Protein AF-A0A7W1LU86-F1 (afdb_monomer_lite)

pLDDT: mean 86.43, std 13.85, range [32.66, 98.75]

Sequence (314 aa):
MAEDDDIVALVRTVGPRGWAELDEIIEQLANEPRPYEWQGGDRTATGVIQMPWVLLDPAADRAIRWLGEQQLVTHLADRTTWYTPHRYPDAPSVDAASLADTVRLATSIVRGDRFSEGTIAAALDNGIFLAILRRLRSQRASREGLAVDDRTDDYDDSSEYSEDGLYRWWYERRWADGPGLCWVGLNPSTGDTTGRPRPTLRKVVARAKAAGLSSVIVVNLFSWRATKPADLKRAARDHDIVGRRTDEVIIEISKQSPITLAAWGSHGILLGRGRAVAKLLDGPLCLGVTASGEPRHPLYVTNDAVLSPYDPAV

Secondary structure (DSSP, 8-state):
---HHHHHHHHHT--HHHHHHHHHHHHHHHH-S--EEEE--PBPTTSPBPPPEEEEPHHHHHHHHHHHHTT-S---TTHHHH--TTSS-SHHHHHTS-HHHHHHHHHHHHHHTTTSTTHHHHHHHTSHHHHHHHHHHHHHHTTTTS---------EEEEEE-TTSSBEEEEEEESSSS-EEEEEES---TTTTS----HHHHHHHHHHHHTT-SEEEEEES--B--SSHHHHHHHTTTS-SS-TTHHHHHHHHHHH-SEEEE---GGGGGGGHHHHHHTTSSS-EES-B-TTSPBPPGGGS-TTPPPEE--TT-

Foldseek 3Di:
DQPLVNLVVLLVPQAPVLLVLLVVLLVVLVVPLQQKDKDFQDQDPVRDGDDIAIDGHPSLVSLLVSCVLSCLLDDPPCLPVPDDPVCPVALVSLLPDRSSVLSNVSNCQSVVCVVPGCSSSVCSNRCVSSSSSVSSSVVVVVCVPPDPPPPPQPWDKDWDADPVRQFTQKIKTFRDDDAEEEEEAAEAAPCPVVPGDDVLLVLVVVVCVVVVHGMYMYAYLFRGHHRDLVVLLVCVVPDDRRDDCRLVSLLVSQVRHPAYEFAHPPSCPVVVSQLVSLVSHDQHWALDADPVLGGHHSVPDDSPRDIDGRDSVD

Structure (mmCIF, N/CA/C/O backbone):
data_AF-A0A7W1LU86-F1
#
_entry.id   AF-A0A7W1LU86-F1
#
loop_
_atom_site.group_PDB
_atom_site.id
_atom_site.type_symbol
_atom_site.label_atom_id
_atom_site.label_alt_id
_atom_site.label_comp_id
_atom_site.label_asym_id
_atom_site.label_entity_id
_atom_site.label_seq_id
_atom_site.pdbx_PDB_ins_code
_atom_site.Cartn_x
_atom_site.Cartn_y
_atom_site.Cartn_z
_atom_site.occupancy
_atom_site.B_iso_or_equiv
_atom_site.auth_seq_id
_atom_site.auth_comp_id
_atom_site.auth_asym_id
_atom_site.auth_atom_id
_atom_site.pdbx_PDB_model_num
ATOM 1 N N . MET A 1 1 ? -12.377 6.734 -17.408 1.00 50.81 1 MET A N 1
ATOM 2 C CA . MET A 1 1 ? -11.030 7.337 -17.288 1.00 50.81 1 MET A CA 1
ATOM 3 C C . MET A 1 1 ? -10.888 7.840 -15.863 1.00 50.81 1 MET A C 1
ATOM 5 O O . MET A 1 1 ? -11.916 8.183 -15.303 1.00 50.81 1 MET A O 1
ATOM 9 N N . ALA A 1 2 ? -9.689 7.858 -15.275 1.00 56.22 2 ALA A N 1
ATOM 10 C CA . ALA A 1 2 ? -9.494 8.699 -14.092 1.00 56.22 2 ALA A CA 1
ATOM 11 C C . ALA A 1 2 ? -9.711 10.156 -14.529 1.00 56.22 2 ALA A C 1
ATOM 13 O O . ALA A 1 2 ? -9.182 10.548 -15.582 1.00 56.22 2 ALA A O 1
ATOM 14 N N . GLU A 1 3 ? -10.538 10.895 -13.795 1.00 73.19 3 GLU A N 1
ATOM 15 C CA . GLU A 1 3 ? -10.775 12.310 -14.074 1.00 73.19 3 GLU A CA 1
ATOM 16 C C . GLU A 1 3 ? -9.474 13.097 -13.848 1.00 73.19 3 GLU A C 1
ATOM 18 O O . GLU A 1 3 ? -8.571 12.634 -13.145 1.00 73.19 3 GLU A O 1
ATOM 23 N N . ASP A 1 4 ? -9.325 14.257 -14.493 1.00 77.69 4 ASP A N 1
ATOM 24 C CA . ASP A 1 4 ? -8.101 15.069 -14.384 1.00 77.69 4 ASP A CA 1
ATOM 25 C C . ASP A 1 4 ? -7.742 15.351 -12.920 1.00 77.69 4 ASP A C 1
ATOM 27 O O . ASP A 1 4 ? -6.574 15.251 -12.543 1.00 77.69 4 ASP A O 1
ATOM 31 N N . ASP A 1 5 ? -8.753 15.596 -12.087 1.00 75.12 5 ASP A N 1
ATOM 32 C CA . ASP A 1 5 ? -8.598 15.857 -10.660 1.00 75.12 5 ASP A CA 1
ATOM 33 C C . ASP A 1 5 ? -8.041 14.656 -9.886 1.00 75.12 5 ASP A C 1
ATOM 35 O O . ASP A 1 5 ? -7.179 14.842 -9.025 1.00 75.12 5 ASP A O 1
ATOM 39 N N . ASP A 1 6 ? -8.438 13.427 -10.229 1.00 77.06 6 ASP A N 1
ATOM 40 C CA . ASP A 1 6 ? -7.895 12.208 -9.615 1.00 77.06 6 ASP A CA 1
ATOM 41 C C . ASP A 1 6 ? -6.409 12.043 -9.946 1.00 77.06 6 ASP A C 1
ATOM 43 O O . ASP A 1 6 ? -5.587 11.720 -9.085 1.00 77.06 6 ASP A O 1
ATOM 47 N N . ILE A 1 7 ? -6.042 12.285 -11.209 1.00 79.69 7 ILE A N 1
ATOM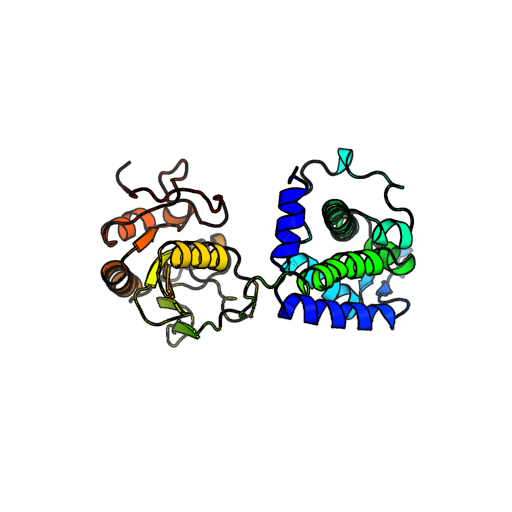 48 C CA . ILE A 1 7 ? -4.655 12.166 -11.670 1.00 79.69 7 ILE A CA 1
ATOM 49 C C . ILE A 1 7 ? -3.787 13.250 -11.029 1.00 79.69 7 ILE A C 1
ATOM 51 O O . ILE A 1 7 ? -2.676 12.979 -10.570 1.00 79.69 7 ILE A O 1
ATOM 55 N N . VAL A 1 8 ? -4.300 14.475 -10.949 1.00 82.38 8 VAL A N 1
ATOM 56 C CA . VAL A 1 8 ? -3.633 15.579 -10.255 1.00 82.38 8 VAL A CA 1
ATOM 57 C C . VAL A 1 8 ? -3.491 15.271 -8.764 1.00 82.38 8 VAL A C 1
ATOM 59 O O . VAL A 1 8 ? -2.434 15.535 -8.185 1.00 82.38 8 VAL A O 1
ATOM 62 N N . ALA A 1 9 ? -4.506 14.673 -8.136 1.00 78.62 9 ALA A N 1
ATOM 63 C CA . ALA A 1 9 ? -4.450 14.266 -6.738 1.00 78.62 9 ALA A CA 1
ATOM 64 C C . ALA A 1 9 ? -3.336 13.242 -6.481 1.00 78.62 9 ALA A C 1
ATOM 66 O O . ALA A 1 9 ? -2.655 13.363 -5.465 1.00 78.62 9 ALA A O 1
ATOM 67 N N . LEU A 1 10 ? -3.075 12.308 -7.406 1.00 79.38 10 LEU A N 1
ATOM 68 C CA . LEU A 1 10 ? -1.947 11.371 -7.296 1.00 79.38 10 LEU A CA 1
ATOM 69 C C . LEU A 1 10 ? -0.601 12.099 -7.226 1.00 79.38 10 LEU A C 1
ATOM 71 O O . LEU A 1 10 ? 0.190 11.820 -6.325 1.00 79.38 10 LEU A O 1
ATOM 75 N N . VAL A 1 11 ? -0.366 13.081 -8.103 1.00 86.12 11 VAL A N 1
ATOM 76 C CA . VAL A 1 11 ? 0.869 13.892 -8.084 1.00 86.12 11 VAL A CA 1
ATOM 77 C C . VAL A 1 11 ? 1.028 14.615 -6.742 1.00 86.12 11 VAL A C 1
ATOM 79 O O . VAL A 1 11 ? 2.128 14.692 -6.200 1.00 86.12 11 VAL A O 1
ATOM 82 N N . ARG A 1 12 ? -0.077 15.081 -6.148 1.00 82.69 12 ARG A N 1
ATOM 83 C CA . ARG A 1 12 ? -0.079 15.744 -4.831 1.00 82.69 12 ARG A CA 1
ATOM 84 C C . ARG A 1 12 ? 0.262 14.808 -3.665 1.00 82.69 12 ARG A C 1
ATOM 86 O O . ARG A 1 12 ? 0.536 15.305 -2.576 1.00 82.69 12 ARG A O 1
ATOM 93 N N . THR A 1 13 ? 0.245 13.487 -3.864 1.00 82.00 13 THR A N 1
ATOM 94 C CA . THR A 1 13 ? 0.615 12.509 -2.822 1.00 82.00 13 THR A CA 1
ATOM 95 C C . THR A 1 13 ? 2.114 12.227 -2.734 1.00 82.00 13 THR A C 1
ATOM 97 O O . THR A 1 13 ? 2.549 11.565 -1.787 1.00 82.00 13 THR A O 1
ATOM 100 N N . VAL A 1 14 ? 2.910 12.717 -3.690 1.00 83.81 14 VAL A N 1
ATOM 101 C CA . VAL A 1 14 ? 4.367 12.561 -3.666 1.00 83.81 14 VAL A CA 1
ATOM 102 C C . VAL A 1 14 ? 4.926 13.361 -2.489 1.00 83.81 14 VAL A C 1
ATOM 104 O O . VAL A 1 14 ? 4.712 14.568 -2.370 1.00 83.81 14 VAL A O 1
ATOM 107 N N . GLY A 1 15 ? 5.615 12.661 -1.588 1.00 81.56 15 GLY A N 1
ATOM 108 C CA . GLY A 1 15 ? 6.192 13.251 -0.381 1.00 81.56 15 GLY A CA 1
ATOM 109 C C . GLY A 1 15 ? 7.587 13.850 -0.608 1.00 81.56 15 GLY A C 1
ATOM 110 O O . GLY A 1 15 ? 8.202 13.598 -1.646 1.00 81.56 15 GLY A O 1
ATOM 111 N N . PRO A 1 16 ? 8.146 14.563 0.386 1.00 78.12 16 PRO A N 1
ATOM 112 C CA . PRO A 1 16 ? 9.439 15.248 0.269 1.00 78.12 16 PRO A CA 1
ATOM 113 C C . PRO A 1 16 ? 10.601 14.351 -0.174 1.00 78.12 16 PRO A C 1
ATOM 115 O O . PRO A 1 16 ? 11.380 14.743 -1.035 1.00 78.12 16 PRO A O 1
ATOM 118 N N . ARG A 1 17 ? 10.688 13.114 0.344 1.00 79.44 17 ARG A N 1
ATOM 119 C CA . ARG A 1 17 ? 11.710 12.139 -0.087 1.00 79.44 17 ARG A CA 1
ATOM 120 C C . ARG A 1 17 ? 11.555 11.738 -1.555 1.00 79.44 17 ARG A C 1
ATOM 122 O O . ARG A 1 17 ? 12.550 11.627 -2.255 1.00 79.44 17 ARG A O 1
ATOM 129 N N . GLY A 1 18 ? 10.316 11.560 -2.018 1.00 85.94 18 GLY A N 1
ATOM 130 C CA . GLY A 1 18 ? 10.041 11.260 -3.423 1.00 85.94 18 GLY A CA 1
ATOM 131 C C . GLY A 1 18 ? 10.422 12.427 -4.330 1.00 85.94 18 GLY A C 1
ATOM 132 O O . GLY A 1 18 ? 10.955 12.208 -5.411 1.00 85.94 18 GLY A O 1
ATOM 133 N N . TRP A 1 19 ? 10.217 13.665 -3.877 1.00 90.19 19 TRP A N 1
ATOM 134 C CA . TRP A 1 19 ? 10.661 14.846 -4.612 1.00 90.19 19 TRP A CA 1
ATOM 135 C C . TRP A 1 19 ? 12.180 15.025 -4.628 1.00 90.19 19 TRP A C 1
ATOM 137 O O . TRP A 1 19 ? 12.715 15.383 -5.670 1.00 90.19 19 TRP A O 1
ATOM 147 N N . ALA A 1 20 ? 12.868 14.761 -3.515 1.00 84.38 20 ALA A N 1
ATOM 148 C CA . ALA A 1 20 ? 14.330 14.793 -3.460 1.00 84.38 20 ALA A CA 1
ATOM 149 C C . ALA A 1 20 ? 14.950 13.738 -4.390 1.00 84.38 20 ALA A C 1
ATOM 151 O O . ALA A 1 20 ? 15.862 14.040 -5.151 1.00 84.38 20 ALA A O 1
ATOM 152 N N . GLU A 1 21 ? 14.393 12.525 -4.403 1.00 89.12 21 GLU A N 1
ATOM 153 C CA . GLU A 1 21 ? 14.806 11.490 -5.350 1.00 89.12 21 GLU A CA 1
ATOM 154 C C . GLU A 1 21 ? 14.570 11.908 -6.810 1.00 89.12 21 GLU A C 1
ATOM 156 O O . GLU A 1 21 ? 15.424 11.672 -7.662 1.00 89.12 21 GLU A O 1
ATOM 161 N N . LEU A 1 22 ? 13.438 12.555 -7.109 1.00 93.75 22 LEU A N 1
ATOM 162 C CA . LEU A 1 22 ? 13.174 13.065 -8.454 1.00 93.75 22 LEU A CA 1
ATOM 163 C C . LEU A 1 22 ? 14.213 14.108 -8.890 1.00 93.75 22 LEU A C 1
ATOM 165 O O . LEU A 1 22 ? 14.594 14.118 -10.058 1.00 93.75 22 LEU A O 1
ATOM 169 N N . ASP A 1 23 ? 14.669 14.972 -7.979 1.00 90.56 23 ASP A N 1
ATOM 170 C CA . ASP A 1 23 ? 15.708 15.961 -8.282 1.00 90.56 23 ASP A CA 1
ATOM 171 C C . ASP A 1 23 ? 17.022 15.285 -8.683 1.00 90.56 23 ASP A C 1
ATOM 173 O O . ASP A 1 23 ? 17.577 15.626 -9.727 1.00 90.56 23 ASP A O 1
ATOM 177 N N . GLU A 1 24 ? 17.466 14.283 -7.917 1.00 90.50 24 GLU A N 1
ATOM 178 C CA . GLU A 1 24 ? 18.670 13.504 -8.232 1.00 90.50 24 GLU A CA 1
ATOM 179 C C . GLU A 1 24 ? 18.553 12.796 -9.588 1.00 90.50 24 GLU A C 1
ATOM 181 O O . GLU A 1 24 ? 19.485 12.814 -10.388 1.00 90.50 24 GLU A O 1
ATOM 186 N N . ILE A 1 25 ? 17.397 12.184 -9.869 1.00 93.25 25 ILE A N 1
ATOM 187 C CA . ILE A 1 25 ? 17.134 11.506 -11.146 1.00 93.25 25 ILE A CA 1
ATOM 188 C C . ILE A 1 25 ? 17.199 12.501 -12.310 1.00 93.25 25 ILE A C 1
ATOM 190 O O . ILE A 1 25 ? 17.809 12.208 -13.338 1.00 93.25 25 ILE A O 1
ATOM 194 N N . ILE A 1 26 ? 16.573 13.675 -12.169 1.00 92.88 26 ILE A N 1
ATOM 195 C CA . ILE A 1 26 ? 16.588 14.721 -13.201 1.00 92.88 26 ILE A CA 1
ATOM 196 C C . ILE A 1 26 ? 18.012 15.219 -13.442 1.00 92.88 26 ILE A C 1
ATOM 198 O O . ILE A 1 26 ? 18.375 15.448 -14.594 1.00 92.88 26 ILE A O 1
ATOM 202 N N . GLU A 1 27 ? 18.800 15.411 -12.386 1.00 89.88 27 GLU A N 1
ATOM 203 C CA . GLU A 1 27 ? 20.194 15.842 -12.491 1.00 89.88 27 GLU A CA 1
ATOM 204 C C . GLU A 1 27 ? 21.053 14.797 -13.212 1.00 89.88 27 GLU A C 1
ATOM 206 O O . GLU A 1 27 ? 21.778 15.144 -14.142 1.00 89.88 27 GLU A O 1
ATOM 211 N N . GLN A 1 28 ? 20.919 13.519 -12.849 1.00 88.06 28 GLN A N 1
ATOM 212 C CA . GLN A 1 28 ? 21.624 12.415 -13.506 1.00 88.06 28 GLN A CA 1
ATOM 213 C C . GLN A 1 28 ? 21.267 12.339 -14.996 1.00 88.06 28 GLN A C 1
ATOM 215 O O . GLN A 1 28 ? 22.149 12.437 -15.844 1.00 88.06 28 GLN A O 1
ATOM 220 N N . LEU A 1 29 ? 19.973 12.290 -15.327 1.00 88.75 29 LEU A N 1
ATOM 221 C CA . LEU A 1 29 ? 19.511 12.218 -16.718 1.00 88.75 29 LEU A CA 1
ATOM 222 C C . LEU A 1 29 ? 19.868 13.457 -17.547 1.00 88.75 29 LEU A C 1
ATOM 224 O O . LEU A 1 29 ? 20.056 13.350 -18.753 1.00 88.75 29 LEU A O 1
ATOM 228 N N . ALA A 1 30 ? 19.949 14.641 -16.938 1.00 87.06 30 ALA A N 1
ATOM 229 C CA . ALA A 1 30 ? 20.349 15.853 -17.650 1.00 87.06 30 ALA A CA 1
ATOM 230 C C . ALA A 1 30 ? 21.841 15.859 -18.026 1.00 87.06 30 ALA A C 1
ATOM 232 O O . ALA A 1 30 ? 22.215 16.535 -18.984 1.00 87.06 30 ALA A O 1
ATOM 233 N N . ASN A 1 31 ? 22.671 15.126 -17.281 1.00 81.38 31 ASN A N 1
ATOM 234 C CA . ASN A 1 31 ? 24.115 15.035 -17.495 1.00 81.38 31 ASN A CA 1
ATOM 235 C C . ASN A 1 31 ? 24.524 13.829 -18.357 1.00 81.38 31 ASN A C 1
ATOM 237 O O . ASN A 1 31 ? 25.698 13.692 -18.699 1.00 81.38 31 ASN A O 1
ATOM 241 N N . GLU A 1 32 ? 23.570 12.979 -18.734 1.00 78.06 32 GLU A N 1
ATOM 242 C CA . GLU A 1 32 ? 23.808 11.714 -19.423 1.00 78.06 32 GLU A CA 1
ATOM 243 C C . GLU A 1 32 ? 23.078 11.746 -20.779 1.00 78.06 32 GLU A C 1
ATOM 245 O O . GLU A 1 32 ? 21.880 11.480 -20.853 1.00 78.06 32 GLU A O 1
ATOM 250 N N . PRO A 1 33 ? 23.755 12.145 -21.877 1.00 63.00 33 PRO A N 1
ATOM 251 C CA . PRO A 1 33 ? 23.092 12.512 -23.133 1.00 63.00 33 PRO A CA 1
ATOM 252 C C . PRO A 1 33 ? 22.405 11.343 -23.851 1.00 63.00 33 PRO A C 1
ATOM 254 O O . PRO A 1 33 ? 21.615 11.575 -24.763 1.00 63.00 33 PRO A O 1
ATOM 257 N N . ARG A 1 34 ? 22.703 10.096 -23.466 1.00 80.19 34 ARG A N 1
ATOM 258 C CA . ARG A 1 34 ? 22.067 8.895 -24.010 1.00 80.19 34 ARG A CA 1
ATOM 259 C C . ARG A 1 34 ? 22.039 7.787 -22.952 1.00 80.19 34 ARG A C 1
ATOM 261 O O . ARG A 1 34 ? 22.910 6.926 -22.983 1.00 80.19 34 ARG A O 1
ATOM 268 N N . PRO A 1 35 ? 21.076 7.815 -22.012 1.00 86.50 35 PRO A N 1
ATOM 269 C CA . PRO A 1 35 ? 21.073 6.937 -20.846 1.00 86.50 35 PRO A CA 1
ATOM 270 C C . PRO A 1 35 ? 20.497 5.547 -21.182 1.00 86.50 35 PRO A C 1
ATOM 272 O O . PRO A 1 35 ? 19.579 5.050 -20.521 1.00 86.50 35 PRO A O 1
ATOM 275 N N . TYR A 1 36 ? 20.945 4.979 -22.302 1.00 91.69 36 TYR A N 1
ATOM 276 C CA . TYR A 1 36 ? 20.567 3.665 -22.801 1.00 91.69 36 TYR A CA 1
ATOM 277 C C . TYR A 1 36 ? 21.497 3.217 -23.941 1.00 91.69 36 TYR A C 1
ATOM 279 O O . TYR A 1 36 ? 22.061 4.030 -24.679 1.00 91.69 36 TYR A O 1
ATOM 287 N N . GLU A 1 37 ? 21.543 1.909 -24.176 1.00 92.56 37 GLU A N 1
ATOM 288 C CA . GLU A 1 37 ? 22.254 1.290 -25.290 1.00 92.56 37 GLU A CA 1
ATOM 289 C C . GLU A 1 37 ? 21.351 0.335 -26.073 1.00 92.56 37 GLU A C 1
ATOM 291 O O . GLU A 1 37 ? 20.557 -0.409 -25.499 1.00 92.56 37 GLU A O 1
ATOM 296 N N . TRP A 1 38 ? 21.495 0.318 -27.399 1.00 91.94 38 TRP A N 1
ATOM 297 C CA . TRP A 1 38 ? 20.914 -0.737 -28.228 1.00 91.94 38 TRP A CA 1
ATOM 298 C C . TRP A 1 38 ? 21.854 -1.936 -28.262 1.00 91.94 38 TRP A C 1
ATOM 300 O O . TRP A 1 38 ? 23.046 -1.792 -28.524 1.00 91.94 38 TRP A O 1
ATOM 310 N N . GLN A 1 39 ? 21.300 -3.118 -28.037 1.00 91.38 39 GLN A N 1
ATOM 311 C CA . GLN A 1 39 ? 22.009 -4.390 -28.054 1.00 91.38 39 GLN A CA 1
ATOM 312 C C . GLN A 1 39 ? 21.333 -5.340 -29.049 1.00 91.38 39 GLN A C 1
ATOM 314 O O . GLN A 1 39 ? 20.151 -5.191 -29.364 1.00 91.38 39 GLN A O 1
ATOM 319 N N . GLY A 1 40 ? 22.076 -6.322 -29.559 1.00 87.62 40 GLY A N 1
ATOM 320 C CA . GLY A 1 40 ? 21.566 -7.241 -30.578 1.00 87.62 40 GLY A CA 1
ATOM 321 C C . GLY A 1 40 ? 21.468 -6.623 -31.969 1.00 87.62 40 GLY A C 1
ATOM 322 O O . GLY A 1 40 ? 22.201 -5.704 -32.313 1.00 87.62 40 GLY A O 1
ATOM 323 N N . GLY A 1 41 ? 20.577 -7.158 -32.808 1.00 85.19 41 GLY A N 1
ATOM 324 C CA . GLY A 1 41 ? 20.525 -6.814 -34.235 1.00 85.19 41 GLY A CA 1
ATOM 325 C C . GLY A 1 41 ? 21.547 -7.576 -35.084 1.00 85.19 41 GLY A C 1
ATOM 326 O O . GLY A 1 41 ? 21.464 -7.560 -36.313 1.00 85.19 41 GLY A O 1
ATOM 327 N N . ASP A 1 42 ? 22.472 -8.292 -34.442 1.00 88.00 42 ASP A N 1
ATOM 328 C CA . ASP A 1 42 ? 23.473 -9.103 -35.114 1.00 88.00 42 ASP A CA 1
ATOM 329 C C . ASP A 1 42 ? 22.866 -10.341 -35.778 1.00 88.00 42 ASP A C 1
ATOM 331 O O . ASP A 1 42 ? 21.891 -10.954 -35.319 1.00 88.00 42 ASP A O 1
ATOM 335 N N . ARG A 1 43 ? 23.502 -10.745 -36.877 1.00 86.00 43 ARG A N 1
ATOM 336 C CA . ARG A 1 43 ? 23.187 -11.989 -37.571 1.00 86.00 43 ARG A CA 1
ATOM 337 C C . ARG A 1 43 ? 24.009 -13.122 -36.969 1.00 86.00 43 ARG A C 1
ATOM 339 O O . ARG A 1 43 ? 25.236 -13.081 -36.977 1.00 86.00 43 ARG A O 1
ATOM 346 N N . THR A 1 44 ? 23.338 -14.154 -36.475 1.00 82.56 44 THR A N 1
ATOM 347 C CA . THR A 1 44 ? 23.993 -15.343 -35.927 1.00 82.56 44 THR A CA 1
ATOM 348 C C . THR A 1 44 ? 24.727 -16.125 -37.020 1.00 82.56 44 THR A C 1
ATOM 350 O O . THR A 1 44 ? 24.455 -15.978 -38.215 1.00 82.56 44 THR A O 1
ATOM 353 N N . ALA A 1 45 ? 25.611 -17.041 -36.610 1.00 82.31 45 ALA A N 1
ATOM 354 C CA . ALA A 1 45 ? 26.329 -17.941 -37.518 1.00 82.31 45 ALA A CA 1
ATOM 355 C C . ALA A 1 45 ? 25.401 -18.802 -38.403 1.00 82.31 45 ALA A C 1
ATOM 357 O O . ALA A 1 45 ? 25.807 -19.252 -39.470 1.00 82.31 45 ALA A O 1
ATOM 358 N N . THR A 1 46 ? 24.147 -19.012 -37.985 1.00 85.69 46 THR A N 1
ATOM 359 C CA . THR A 1 46 ? 23.123 -19.749 -38.744 1.00 85.69 46 THR A CA 1
ATOM 360 C C . THR A 1 46 ? 22.264 -18.848 -39.635 1.00 85.69 46 THR A C 1
ATOM 362 O O . THR A 1 46 ? 21.342 -19.323 -40.294 1.00 85.69 46 THR A O 1
ATOM 365 N N . GLY A 1 47 ? 22.555 -17.547 -39.680 1.00 84.31 47 GLY A N 1
ATOM 366 C CA . GLY A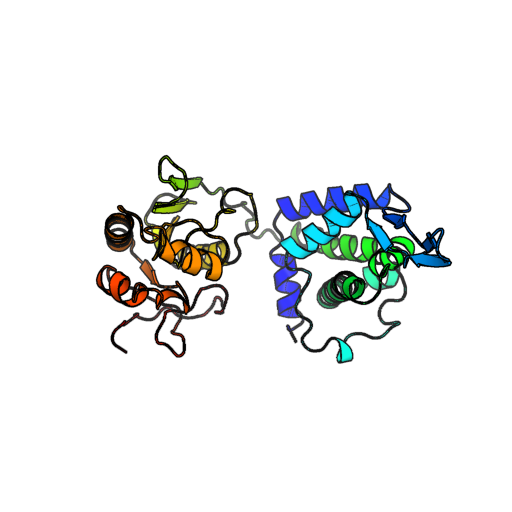 1 47 ? 21.871 -16.578 -40.528 1.00 84.31 47 GLY A CA 1
ATOM 367 C C . GLY A 1 47 ? 20.602 -15.968 -39.927 1.00 84.31 47 GLY A C 1
ATOM 368 O O . GLY A 1 47 ? 19.989 -15.142 -40.608 1.00 84.31 47 GLY A O 1
ATOM 369 N N . VAL A 1 48 ? 20.228 -16.332 -38.693 1.00 86.25 48 VAL A N 1
ATOM 370 C CA . VAL A 1 48 ? 19.094 -15.757 -37.945 1.00 86.25 48 VAL A CA 1
ATOM 371 C C . VAL A 1 48 ? 19.484 -14.376 -37.423 1.00 86.25 48 VAL A C 1
ATOM 373 O O . VAL A 1 48 ? 20.581 -14.207 -36.906 1.00 86.25 48 VAL A O 1
ATOM 376 N N . ILE A 1 49 ? 18.604 -13.384 -37.548 1.00 85.06 49 ILE A N 1
ATOM 377 C CA . ILE A 1 49 ? 18.829 -12.047 -36.984 1.00 85.06 49 ILE A CA 1
ATOM 378 C C . ILE A 1 49 ? 18.165 -11.994 -35.613 1.00 85.06 49 ILE A C 1
ATOM 380 O O . ILE A 1 49 ? 16.968 -12.268 -35.495 1.00 85.06 49 ILE A O 1
ATOM 384 N N . GLN A 1 50 ? 18.936 -11.657 -34.584 1.00 84.19 50 GLN A N 1
ATOM 385 C CA . GLN A 1 50 ? 18.372 -11.362 -33.273 1.00 84.19 50 GLN A CA 1
ATOM 386 C C . GLN A 1 50 ? 17.717 -9.979 -33.317 1.00 84.19 50 GLN A C 1
ATOM 388 O O . GLN A 1 50 ? 18.340 -9.022 -33.767 1.00 84.19 50 GLN A O 1
ATOM 393 N N . MET A 1 51 ? 16.470 -9.859 -32.854 1.00 86.44 51 MET A N 1
ATOM 394 C CA . MET A 1 51 ? 15.817 -8.549 -32.763 1.00 86.44 51 MET A CA 1
ATOM 395 C C . MET A 1 51 ? 16.588 -7.662 -31.779 1.00 86.44 51 MET A C 1
ATOM 397 O O . MET A 1 51 ? 16.916 -8.154 -30.698 1.00 86.44 51 MET A O 1
ATOM 401 N N . PRO A 1 52 ? 16.908 -6.407 -32.137 1.00 89.88 52 PRO A N 1
ATOM 402 C CA . PRO A 1 52 ? 17.616 -5.506 -31.240 1.00 89.88 52 PRO A CA 1
ATOM 403 C C . PRO A 1 52 ? 16.724 -5.118 -30.054 1.00 89.88 52 PRO A C 1
ATOM 405 O O . PRO A 1 52 ? 15.505 -5.033 -30.202 1.00 89.88 52 PRO A O 1
ATOM 408 N N . TRP A 1 53 ? 17.331 -4.883 -28.893 1.00 90.19 53 TRP A N 1
ATOM 409 C CA . TRP A 1 53 ? 16.646 -4.460 -27.669 1.00 90.19 53 TRP A CA 1
ATOM 410 C C . TRP A 1 53 ? 17.374 -3.306 -26.995 1.00 90.19 53 TRP A C 1
ATOM 412 O O . TRP A 1 53 ? 18.572 -3.110 -27.212 1.00 90.19 53 TRP A O 1
ATOM 422 N N . VAL A 1 54 ? 16.654 -2.549 -26.168 1.00 92.56 54 VAL A N 1
ATOM 423 C CA . VAL A 1 54 ? 17.238 -1.455 -25.398 1.00 92.56 54 VAL A CA 1
ATOM 424 C C . VAL A 1 54 ? 17.643 -1.942 -24.013 1.00 92.56 54 VAL A C 1
ATOM 426 O O . VAL A 1 54 ? 16.864 -2.559 -23.287 1.00 92.56 54 VAL A O 1
ATOM 429 N N . LEU A 1 55 ? 18.875 -1.635 -23.625 1.00 91.81 55 LEU A N 1
ATOM 430 C CA . LEU A 1 55 ? 19.339 -1.701 -22.249 1.00 91.81 55 LEU A CA 1
ATOM 431 C C . LEU A 1 55 ? 19.343 -0.280 -21.686 1.00 91.81 55 LEU A C 1
ATOM 433 O O . LEU A 1 55 ? 20.051 0.579 -22.196 1.00 91.81 55 LEU A O 1
ATOM 437 N N . LEU A 1 56 ? 18.527 -0.020 -20.668 1.00 90.00 56 LEU A N 1
ATOM 438 C CA . LEU A 1 56 ? 18.462 1.294 -20.030 1.00 90.00 56 LEU A CA 1
ATOM 439 C C . LEU A 1 56 ? 19.570 1.451 -18.990 1.00 90.00 56 LEU A C 1
ATOM 441 O O . LEU A 1 56 ? 19.842 0.521 -18.225 1.00 90.00 56 LEU A O 1
ATOM 445 N N . ASP A 1 57 ? 20.132 2.653 -18.904 1.00 88.19 57 ASP A N 1
ATOM 446 C CA . ASP A 1 57 ? 21.089 2.986 -17.855 1.00 88.19 57 ASP A CA 1
ATOM 447 C C . ASP A 1 57 ? 20.403 3.066 -16.484 1.00 88.19 57 ASP A C 1
ATOM 449 O O . ASP A 1 57 ? 19.188 3.301 -16.393 1.00 88.19 57 ASP A O 1
ATOM 453 N N . PRO A 1 58 ? 21.164 2.922 -15.380 1.00 87.00 58 PRO A N 1
ATOM 454 C CA . PRO A 1 58 ? 20.606 2.945 -14.033 1.00 87.00 58 PRO A CA 1
ATOM 455 C C . PRO A 1 58 ? 19.755 4.185 -13.729 1.00 87.00 58 PRO A C 1
ATOM 457 O O . PRO A 1 58 ? 18.749 4.062 -13.031 1.00 87.00 58 PRO A O 1
ATOM 460 N N . ALA A 1 59 ? 20.114 5.359 -14.260 1.00 85.62 59 ALA A N 1
ATOM 461 C CA . ALA A 1 59 ? 19.354 6.594 -14.069 1.00 85.62 59 ALA A CA 1
ATOM 462 C C . ALA A 1 59 ? 17.980 6.549 -14.766 1.00 85.62 59 ALA A C 1
ATOM 464 O O . ALA A 1 59 ? 16.961 6.897 -14.160 1.00 85.62 59 ALA A O 1
ATOM 465 N N . ALA A 1 60 ? 17.927 6.063 -16.012 1.00 89.88 60 ALA A N 1
ATOM 466 C CA . ALA A 1 60 ? 16.683 5.915 -16.769 1.00 89.88 60 ALA A CA 1
ATOM 467 C C . ALA A 1 60 ? 15.770 4.849 -16.149 1.00 89.88 60 ALA A C 1
ATOM 469 O O . ALA A 1 60 ? 14.569 5.073 -15.978 1.00 89.88 60 ALA A O 1
ATOM 470 N N . ASP A 1 61 ? 16.340 3.721 -15.727 1.00 91.44 61 ASP A N 1
ATOM 471 C CA . ASP A 1 61 ? 15.587 2.674 -15.042 1.00 91.44 61 ASP A CA 1
ATOM 472 C C . ASP A 1 61 ? 15.061 3.149 -13.672 1.00 91.44 61 ASP A C 1
ATOM 474 O O . ASP A 1 61 ? 13.893 2.930 -13.334 1.00 91.44 61 ASP A O 1
ATOM 478 N N . ARG A 1 62 ? 15.867 3.903 -12.909 1.00 92.38 62 ARG A N 1
ATOM 479 C CA . ARG A 1 62 ? 15.443 4.528 -11.645 1.00 92.38 62 ARG A CA 1
ATOM 480 C C . ARG A 1 62 ? 14.282 5.502 -11.853 1.00 92.38 62 ARG A C 1
ATOM 482 O O . ARG A 1 62 ? 13.338 5.479 -11.067 1.00 92.38 62 ARG A O 1
ATOM 489 N N . ALA A 1 63 ? 14.286 6.290 -12.927 1.00 93.94 63 ALA A N 1
ATOM 490 C CA . ALA A 1 63 ? 13.178 7.184 -13.262 1.00 93.94 63 ALA A CA 1
ATOM 491 C C . ALA A 1 63 ? 11.858 6.436 -13.520 1.00 93.94 63 ALA A C 1
ATOM 493 O O . ALA A 1 63 ? 10.797 6.844 -13.041 1.00 93.94 63 ALA A O 1
ATOM 494 N N . ILE A 1 64 ? 11.911 5.313 -14.242 1.00 93.62 64 ILE A N 1
ATOM 495 C CA . ILE A 1 64 ? 10.731 4.478 -14.514 1.00 93.62 64 ILE A CA 1
ATOM 496 C C . ILE A 1 64 ? 10.204 3.854 -13.222 1.00 93.62 64 ILE A C 1
ATOM 498 O O . ILE A 1 64 ? 8.992 3.862 -12.977 1.00 93.62 64 ILE A O 1
ATOM 502 N N . ARG A 1 65 ? 11.105 3.331 -12.382 1.00 91.19 65 ARG A N 1
ATOM 503 C CA . ARG A 1 65 ? 10.743 2.789 -11.067 1.00 91.19 65 ARG A CA 1
ATOM 504 C C . ARG A 1 65 ? 10.092 3.857 -10.203 1.00 91.19 65 ARG A C 1
ATOM 506 O O . ARG A 1 65 ? 9.009 3.604 -9.685 1.00 91.19 65 ARG A O 1
ATOM 513 N N . TRP A 1 66 ? 10.676 5.052 -10.134 1.00 94.88 66 TRP A N 1
ATOM 514 C CA . TRP A 1 66 ? 10.122 6.179 -9.389 1.00 94.88 66 TRP A CA 1
ATOM 515 C C . TRP A 1 66 ? 8.697 6.514 -9.847 1.00 94.88 66 TRP A C 1
ATOM 517 O O . TRP A 1 66 ? 7.783 6.568 -9.024 1.00 94.88 66 TRP A O 1
ATOM 527 N N . LEU A 1 67 ? 8.457 6.634 -11.161 1.00 94.19 67 LEU A N 1
ATOM 528 C CA . LEU A 1 67 ? 7.112 6.864 -11.710 1.00 94.19 67 LEU A CA 1
ATOM 529 C C . LEU A 1 67 ? 6.127 5.760 -11.290 1.00 94.19 67 LEU A C 1
ATOM 531 O O . LEU A 1 67 ? 4.974 6.045 -10.958 1.00 94.19 67 LEU A O 1
ATOM 535 N N . GLY A 1 68 ? 6.566 4.500 -11.288 1.00 88.44 68 GLY A N 1
ATOM 536 C CA . GLY A 1 68 ? 5.765 3.365 -10.828 1.00 88.44 68 GLY A CA 1
ATOM 537 C C . GLY A 1 68 ? 5.472 3.398 -9.325 1.00 88.44 68 GLY A C 1
ATOM 538 O O . GLY A 1 68 ? 4.333 3.180 -8.911 1.00 88.44 68 GLY A O 1
ATOM 539 N N . GLU A 1 69 ? 6.474 3.710 -8.507 1.00 86.12 69 GLU A N 1
ATOM 540 C CA . GLU A 1 69 ? 6.383 3.788 -7.045 1.00 86.12 69 GLU A CA 1
ATOM 541 C C . GLU A 1 69 ? 5.486 4.935 -6.576 1.00 86.12 69 GLU A C 1
ATOM 543 O O . GLU A 1 69 ? 4.708 4.764 -5.634 1.00 86.12 69 GLU A O 1
ATOM 548 N N . GLN A 1 70 ? 5.525 6.071 -7.278 1.00 88.56 70 GLN A N 1
ATOM 549 C CA . GLN A 1 70 ? 4.617 7.198 -7.056 1.00 88.56 70 GLN A CA 1
ATOM 550 C C . GLN A 1 70 ? 3.224 6.992 -7.683 1.00 88.56 70 GLN A C 1
ATOM 552 O O . GLN A 1 70 ? 2.376 7.874 -7.594 1.00 88.56 70 GLN A O 1
ATOM 557 N N . GLN A 1 71 ? 2.960 5.835 -8.307 1.00 86.88 71 GLN A N 1
ATOM 558 C CA . GLN A 1 71 ? 1.697 5.517 -8.993 1.00 86.88 71 GLN A CA 1
ATOM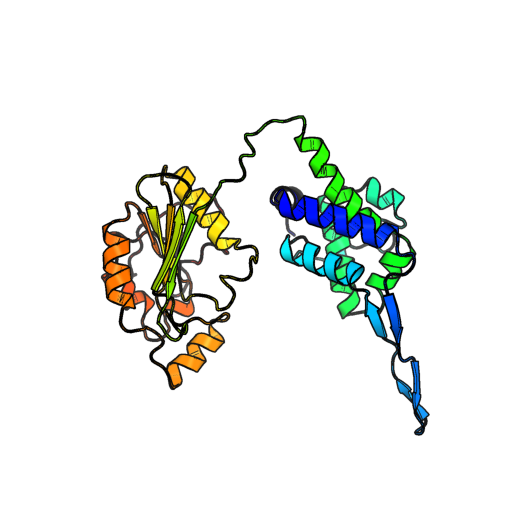 559 C C . GLN A 1 71 ? 1.345 6.477 -10.144 1.00 86.88 71 GLN A C 1
ATOM 561 O O . GLN A 1 71 ? 0.182 6.628 -10.514 1.00 86.88 71 GLN A O 1
ATOM 566 N N . LEU A 1 72 ? 2.359 7.083 -10.760 1.00 90.06 72 LEU A N 1
ATOM 567 C CA . LEU A 1 72 ? 2.230 7.990 -11.904 1.00 90.06 72 LEU A CA 1
ATOM 568 C C . LEU A 1 72 ? 2.279 7.245 -13.251 1.00 90.06 72 LEU A C 1
ATOM 570 O O . LEU A 1 72 ? 2.253 7.855 -14.317 1.00 90.06 72 LEU A O 1
ATOM 574 N N . VAL A 1 73 ? 2.288 5.910 -13.214 1.00 89.31 73 VAL A N 1
ATOM 575 C CA . VAL A 1 73 ? 1.983 5.036 -14.355 1.00 89.31 73 VAL A CA 1
ATOM 576 C C . VAL A 1 73 ? 0.597 4.437 -14.127 1.00 89.31 73 VAL A C 1
ATOM 578 O O . VAL A 1 73 ? 0.433 3.420 -13.454 1.00 89.31 73 VAL A O 1
ATOM 581 N N . THR A 1 74 ? -0.422 5.100 -14.662 1.00 81.44 74 THR A N 1
ATOM 582 C CA . THR A 1 74 ? -1.829 4.838 -14.327 1.00 81.44 74 THR A CA 1
ATOM 583 C C . THR A 1 74 ? -2.497 3.820 -15.263 1.00 81.44 74 THR A C 1
ATOM 585 O O . THR A 1 74 ? -1.933 3.331 -16.253 1.00 81.44 74 THR A O 1
ATOM 588 N N . HIS A 1 75 ? -3.742 3.451 -14.949 1.00 72.31 75 HIS A N 1
ATOM 589 C CA . HIS A 1 75 ? -4.572 2.670 -15.859 1.00 72.31 75 HIS A CA 1
ATOM 590 C C . HIS A 1 75 ? -5.316 3.591 -16.837 1.00 72.31 75 HIS A C 1
ATOM 592 O O . HIS A 1 75 ? -6.328 4.200 -16.494 1.00 72.31 75 HIS A O 1
ATOM 598 N N . LEU A 1 76 ? -4.854 3.650 -18.087 1.00 63.88 76 LEU A N 1
ATOM 599 C CA . LEU A 1 76 ? -5.570 4.337 -19.164 1.00 63.88 76 LEU A CA 1
ATOM 600 C C . LEU A 1 76 ? -6.689 3.422 -19.674 1.00 63.88 76 LEU A C 1
ATOM 602 O O . LEU A 1 76 ? -6.464 2.591 -20.549 1.00 63.88 76 LEU A O 1
ATOM 606 N N . ALA A 1 77 ? -7.885 3.548 -19.091 1.00 52.47 77 ALA A N 1
ATOM 607 C CA . ALA A 1 77 ? -9.062 2.763 -19.486 1.00 52.47 77 ALA A CA 1
ATOM 608 C C . ALA A 1 77 ? -9.497 3.001 -20.947 1.00 52.47 77 ALA A C 1
ATOM 610 O O . ALA A 1 77 ? -10.235 2.190 -21.489 1.00 52.47 77 ALA A O 1
ATOM 611 N N . ASP A 1 78 ? -9.014 4.073 -21.581 1.00 51.72 78 ASP A N 1
ATOM 612 C CA . ASP A 1 78 ? -9.265 4.374 -22.989 1.00 51.72 78 ASP A CA 1
ATOM 613 C C . ASP A 1 78 ? -8.044 5.071 -23.617 1.00 51.72 78 ASP A C 1
ATOM 615 O O . ASP A 1 78 ? -8.020 6.273 -23.883 1.00 51.72 78 ASP A O 1
ATOM 619 N N . ARG A 1 79 ? -6.949 4.312 -23.779 1.00 54.91 79 ARG A N 1
ATOM 620 C CA . ARG A 1 79 ? -5.696 4.815 -24.378 1.00 54.91 79 ARG A CA 1
ATOM 621 C C . ARG A 1 79 ? -5.928 5.403 -25.781 1.00 54.91 79 ARG A C 1
ATOM 623 O O . ARG A 1 79 ? -5.183 6.279 -26.198 1.00 54.91 79 ARG A O 1
ATOM 630 N N . THR A 1 80 ? -6.956 4.930 -26.482 1.00 56.31 80 THR A N 1
ATOM 631 C CA . THR A 1 80 ? -7.309 5.276 -27.862 1.00 56.31 80 THR A CA 1
ATOM 632 C C . THR A 1 80 ? -7.966 6.642 -28.035 1.00 56.31 80 THR A C 1
ATOM 634 O O . THR A 1 80 ? -7.766 7.254 -29.078 1.00 56.31 80 THR A O 1
ATOM 637 N N . THR A 1 81 ? -8.710 7.149 -27.048 1.00 61.97 81 THR A N 1
ATOM 638 C CA . THR A 1 81 ? -9.365 8.469 -27.157 1.00 61.97 81 THR A CA 1
ATOM 639 C C . THR A 1 81 ? -8.479 9.620 -26.688 1.00 61.97 81 THR A C 1
ATOM 641 O O . THR A 1 81 ? -8.599 10.737 -27.191 1.00 61.97 81 THR A O 1
ATOM 644 N N . TRP A 1 82 ? -7.549 9.364 -25.761 1.00 72.62 82 TRP A N 1
ATOM 645 C CA . TRP A 1 82 ? -6.604 10.384 -25.301 1.00 72.62 82 TRP A CA 1
ATOM 646 C C . TRP A 1 82 ? -5.313 10.441 -26.135 1.00 72.62 82 TRP A C 1
ATOM 648 O O . TRP A 1 82 ? -4.786 11.526 -26.379 1.00 72.62 82 TRP A O 1
ATOM 658 N N . TYR A 1 83 ? -4.761 9.317 -26.591 1.00 66.44 83 TYR A N 1
ATOM 659 C CA . TYR A 1 83 ? -3.487 9.357 -27.308 1.00 66.44 83 TYR A CA 1
ATOM 660 C C . TYR A 1 83 ? -3.675 9.827 -28.755 1.00 66.44 83 TYR A C 1
ATOM 662 O O . TYR A 1 83 ? -4.358 9.183 -29.547 1.00 66.44 83 TYR A O 1
ATOM 670 N N . THR A 1 84 ? -3.013 10.925 -29.115 1.00 71.25 84 THR A N 1
ATOM 671 C CA . THR A 1 84 ? -2.836 11.349 -30.509 1.00 71.25 84 THR A CA 1
ATOM 672 C C . THR A 1 84 ? -1.336 11.484 -30.790 1.00 71.25 84 THR A C 1
ATOM 674 O O . THR A 1 84 ? -0.640 12.068 -29.955 1.00 71.25 84 THR A O 1
ATOM 677 N N . PRO A 1 85 ? -0.810 10.982 -31.931 1.00 58.03 85 PRO A N 1
ATOM 678 C CA . PRO A 1 85 ? 0.639 10.879 -32.178 1.00 58.03 85 PRO A CA 1
ATOM 679 C C . PRO A 1 85 ? 1.423 12.204 -32.161 1.00 58.03 85 PRO A C 1
ATOM 681 O O . PRO A 1 85 ? 2.643 12.186 -32.227 1.00 58.03 85 PRO A O 1
ATOM 684 N N . HIS A 1 86 ? 0.735 13.344 -32.060 1.00 69.50 86 HIS A N 1
ATOM 685 C CA . HIS A 1 86 ? 1.319 14.687 -32.100 1.00 69.50 86 HIS A CA 1
ATOM 686 C C . HIS A 1 86 ? 0.783 15.598 -30.986 1.00 69.50 86 HIS A C 1
ATOM 688 O O . HIS A 1 86 ? 0.873 16.815 -31.100 1.00 69.50 86 HIS A O 1
ATOM 694 N N . ARG A 1 87 ? 0.182 15.038 -29.923 1.00 82.50 87 ARG A N 1
ATOM 695 C CA . ARG A 1 87 ? -0.381 15.853 -28.831 1.00 82.50 87 ARG A CA 1
ATOM 696 C C . ARG A 1 87 ? 0.684 16.702 -28.133 1.00 82.50 87 ARG A C 1
ATOM 698 O O . ARG A 1 87 ? 0.413 17.845 -27.788 1.00 82.50 87 ARG A O 1
ATOM 705 N N . TYR A 1 88 ? 1.869 16.117 -27.965 1.00 89.06 88 TYR A N 1
ATOM 706 C CA . TYR A 1 88 ? 3.065 16.731 -27.391 1.00 89.06 88 TYR A CA 1
ATOM 707 C C . TYR A 1 88 ? 4.275 16.310 -28.236 1.00 89.06 88 TYR A C 1
ATOM 709 O O . TYR A 1 88 ? 4.859 15.258 -27.969 1.00 89.06 88 TYR A O 1
ATOM 717 N N . PRO A 1 89 ? 4.578 17.036 -29.327 1.00 86.06 89 PRO A N 1
ATOM 718 C CA . PRO A 1 89 ? 5.592 16.616 -30.294 1.00 86.06 89 PRO A CA 1
ATOM 719 C C . PRO A 1 89 ? 7.035 16.812 -29.803 1.00 86.06 89 PRO A C 1
ATOM 721 O O . PRO A 1 89 ? 7.946 16.221 -30.375 1.00 86.06 89 PRO A O 1
ATOM 724 N N . ASP A 1 90 ? 7.252 17.627 -28.768 1.00 87.62 90 ASP A N 1
ATOM 725 C CA . ASP A 1 90 ? 8.579 17.999 -28.269 1.00 87.62 90 ASP A CA 1
ATOM 726 C C . ASP A 1 90 ? 8.589 18.307 -26.759 1.00 87.62 90 ASP A C 1
ATOM 728 O O . ASP A 1 90 ? 7.542 18.445 -26.122 1.00 87.62 90 ASP A O 1
ATOM 732 N N . ALA A 1 91 ? 9.782 18.424 -26.170 1.00 88.31 91 ALA A N 1
ATOM 733 C CA . ALA A 1 91 ? 9.957 18.752 -24.753 1.00 88.31 91 ALA A CA 1
ATOM 734 C C . ALA A 1 91 ? 9.268 20.073 -24.316 1.00 88.31 91 ALA A C 1
ATOM 736 O O . ALA A 1 91 ? 8.538 20.036 -23.322 1.00 88.31 91 ALA A O 1
ATOM 737 N N . PRO A 1 92 ? 9.389 21.208 -25.041 1.00 88.44 92 PRO A N 1
ATOM 738 C CA . PRO A 1 92 ? 8.691 22.447 -24.679 1.00 88.44 92 PRO A CA 1
ATOM 739 C C . PRO A 1 92 ? 7.165 22.312 -24.598 1.00 88.44 92 PRO A C 1
ATOM 741 O O . PRO A 1 92 ? 6.534 22.892 -23.713 1.00 88.44 92 PRO A O 1
ATOM 744 N N . SER A 1 93 ? 6.549 21.526 -25.488 1.00 88.69 93 SER A N 1
ATOM 745 C CA . SER A 1 93 ? 5.105 21.277 -25.440 1.00 88.69 93 SER A CA 1
ATOM 746 C C . SER A 1 93 ? 4.679 20.523 -24.172 1.00 88.69 93 SER A C 1
ATOM 748 O O . SER A 1 93 ? 3.583 20.751 -23.655 1.00 88.69 93 SER A O 1
ATOM 750 N N . VAL A 1 94 ? 5.556 19.669 -23.633 1.00 92.06 94 VAL A N 1
ATOM 751 C CA . VAL A 1 94 ? 5.342 18.947 -22.370 1.00 92.06 94 VAL A CA 1
ATOM 752 C C . VAL A 1 94 ? 5.504 19.873 -21.167 1.00 92.06 94 VAL A C 1
ATOM 754 O O . VAL A 1 94 ? 4.721 19.783 -20.223 1.00 92.06 94 VAL A O 1
ATOM 757 N N . ASP A 1 95 ? 6.457 20.806 -21.205 1.00 85.06 95 ASP A N 1
ATOM 758 C CA . ASP A 1 95 ? 6.640 21.796 -20.134 1.00 85.06 95 ASP A CA 1
ATOM 759 C C . ASP A 1 95 ? 5.383 22.669 -19.928 1.00 85.06 95 ASP A C 1
ATOM 761 O O . ASP A 1 95 ? 5.087 23.088 -18.806 1.00 85.06 95 ASP A O 1
ATOM 765 N N . ALA A 1 96 ? 4.599 22.893 -20.988 1.00 82.19 96 ALA A N 1
ATOM 766 C CA . ALA A 1 96 ? 3.323 23.610 -20.942 1.00 82.19 96 ALA A CA 1
ATOM 767 C C . ALA A 1 96 ? 2.100 22.712 -20.655 1.00 82.19 96 ALA A C 1
ATOM 769 O O . ALA A 1 96 ? 0.990 23.220 -20.479 1.00 82.19 96 ALA A O 1
ATOM 770 N N . ALA A 1 97 ? 2.266 21.386 -20.609 1.00 88.75 97 ALA A N 1
ATOM 771 C CA . ALA A 1 97 ? 1.155 20.452 -20.472 1.00 88.75 97 ALA A CA 1
ATOM 772 C C . ALA A 1 97 ? 0.451 20.558 -19.107 1.00 88.75 97 ALA A C 1
ATOM 774 O O . ALA A 1 97 ? 1.028 20.962 -18.084 1.00 88.75 97 ALA A O 1
ATOM 775 N N . SER A 1 98 ? -0.815 20.131 -19.064 1.00 90.75 98 SER A N 1
ATOM 776 C CA . SER A 1 98 ? -1.501 19.895 -17.794 1.00 90.75 98 SER A CA 1
ATOM 777 C C . SER A 1 98 ? -0.802 18.759 -17.036 1.00 90.75 98 SER A C 1
ATOM 779 O O . SER A 1 98 ? -0.152 17.891 -17.626 1.00 90.75 98 SER A O 1
ATOM 781 N N . LEU A 1 99 ? -0.931 18.729 -15.710 1.00 89.25 99 LEU A N 1
ATOM 782 C CA . LEU A 1 99 ? -0.387 17.613 -14.932 1.00 89.25 99 LEU A CA 1
ATOM 783 C C . LEU A 1 99 ? -1.029 16.281 -15.286 1.00 89.25 99 LEU A C 1
ATOM 785 O O . LEU A 1 99 ? -0.336 15.268 -15.363 1.00 89.25 99 LEU A O 1
ATOM 789 N N . ALA A 1 100 ? -2.345 16.290 -15.491 1.00 88.00 100 ALA A N 1
ATOM 790 C CA . ALA A 1 100 ? -3.074 15.094 -15.855 1.00 88.00 100 ALA A CA 1
ATOM 791 C C . ALA A 1 100 ? -2.531 14.527 -17.173 1.00 88.00 100 ALA A C 1
ATOM 793 O O . ALA A 1 100 ? -2.221 13.339 -17.260 1.00 88.00 100 ALA A O 1
ATOM 794 N N . ASP A 1 101 ? -2.296 15.388 -18.163 1.00 89.75 101 ASP A N 1
ATOM 795 C CA . ASP A 1 101 ? -1.710 14.988 -19.440 1.00 89.75 101 ASP A CA 1
ATOM 796 C C . ASP A 1 101 ? -0.247 14.562 -19.323 1.00 89.75 101 ASP A C 1
ATOM 798 O O . ASP A 1 101 ? 0.157 13.599 -19.969 1.00 89.75 101 ASP A O 1
ATOM 802 N N . THR A 1 102 ? 0.527 15.201 -18.446 1.00 92.69 102 THR A N 1
ATOM 803 C CA . THR A 1 102 ? 1.913 14.804 -18.154 1.00 92.69 102 THR A CA 1
ATOM 804 C C . THR A 1 102 ? 1.970 13.367 -17.626 1.00 92.69 102 THR A C 1
ATOM 806 O O . THR A 1 102 ? 2.751 12.548 -18.109 1.00 92.69 102 THR A O 1
ATOM 809 N N . VAL A 1 103 ? 1.092 13.018 -16.680 1.00 91.81 103 VAL A N 1
ATOM 810 C CA . VAL A 1 103 ? 0.993 11.658 -16.121 1.00 91.81 103 VAL A CA 1
ATOM 811 C C . VAL A 1 103 ? 0.477 10.659 -17.161 1.00 91.81 103 VAL A C 1
ATOM 813 O O . VAL A 1 103 ? 0.963 9.526 -17.238 1.00 91.81 103 VAL A O 1
ATOM 816 N N . ARG A 1 104 ? -0.477 11.053 -18.011 1.00 89.81 104 ARG A N 1
ATOM 817 C CA . ARG A 1 104 ? -0.952 10.209 -19.122 1.00 89.81 104 ARG A CA 1
ATOM 818 C C . ARG A 1 104 ? 0.134 9.972 -20.171 1.00 89.81 104 ARG A C 1
ATOM 820 O O . ARG A 1 104 ? 0.233 8.856 -20.688 1.00 89.81 104 ARG A O 1
ATOM 827 N N . LEU A 1 105 ? 0.975 10.967 -20.446 1.00 91.00 105 LEU A N 1
ATOM 828 C CA . LEU A 1 105 ? 2.115 10.848 -21.351 1.00 91.00 105 LEU A CA 1
ATOM 829 C C . LEU A 1 105 ? 3.183 9.917 -20.765 1.00 91.00 105 LEU A C 1
ATOM 831 O O . LEU A 1 105 ? 3.586 8.970 -21.441 1.00 91.00 105 LEU A O 1
ATOM 835 N N . ALA A 1 106 ? 3.537 10.089 -19.486 1.00 93.06 106 ALA A N 1
ATOM 836 C CA . ALA A 1 106 ? 4.427 9.180 -18.756 1.00 93.06 106 ALA A CA 1
ATOM 837 C C . ALA A 1 106 ? 3.915 7.734 -18.814 1.00 93.06 106 ALA A C 1
ATOM 839 O O . ALA A 1 106 ? 4.638 6.802 -19.165 1.00 93.06 106 ALA A O 1
ATOM 840 N N . THR A 1 107 ? 2.618 7.557 -18.552 1.00 90.69 107 THR A N 1
ATOM 841 C CA . THR A 1 107 ? 1.948 6.257 -18.623 1.00 90.69 107 THR A CA 1
ATOM 842 C C . THR A 1 107 ? 2.014 5.659 -20.030 1.00 90.69 107 THR A C 1
ATOM 844 O O . THR A 1 107 ? 2.248 4.459 -20.178 1.00 90.69 107 THR A O 1
ATOM 847 N N . SER A 1 108 ? 1.804 6.477 -21.063 1.00 89.06 108 SER A N 1
ATOM 848 C CA . SER A 1 108 ? 1.805 6.035 -22.460 1.00 89.06 108 SER A CA 1
ATOM 849 C C . SER A 1 108 ? 3.191 5.587 -22.914 1.00 89.06 108 SER A C 1
ATOM 851 O O . SER A 1 108 ? 3.290 4.536 -23.539 1.00 89.06 108 SER A O 1
ATOM 853 N N . ILE A 1 109 ? 4.243 6.320 -22.544 1.00 90.88 109 ILE A N 1
ATOM 854 C CA . ILE A 1 109 ? 5.636 6.000 -22.885 1.00 90.88 109 ILE A CA 1
ATOM 855 C C . ILE A 1 109 ? 6.090 4.732 -22.152 1.00 90.88 109 ILE A C 1
ATOM 857 O O . ILE A 1 109 ? 6.460 3.752 -22.793 1.00 90.88 109 ILE A O 1
ATOM 861 N N . VAL A 1 110 ? 5.952 4.690 -20.820 1.00 91.75 110 VAL A N 1
ATOM 862 C CA . VAL A 1 110 ? 6.407 3.548 -20.003 1.00 91.75 110 VAL A CA 1
ATOM 863 C C . VAL A 1 110 ? 5.660 2.259 -20.355 1.00 91.75 110 VAL A C 1
ATOM 865 O O . VAL A 1 110 ? 6.229 1.169 -20.356 1.00 91.75 110 VAL A O 1
ATOM 868 N N . ARG A 1 111 ? 4.355 2.339 -20.644 1.00 87.69 111 ARG A N 1
ATOM 869 C CA . ARG A 1 111 ? 3.595 1.155 -21.076 1.00 87.69 111 ARG A CA 1
ATOM 870 C C . ARG A 1 111 ? 3.799 0.837 -22.553 1.00 87.69 111 ARG A C 1
ATOM 872 O O . ARG A 1 111 ? 3.633 -0.325 -22.908 1.00 87.69 111 ARG A O 1
ATOM 879 N N . GLY A 1 112 ? 4.094 1.835 -23.384 1.00 85.25 112 GLY A N 1
ATOM 880 C CA . GLY A 1 112 ? 4.326 1.699 -24.821 1.00 85.25 112 GLY A CA 1
ATOM 881 C C . GLY A 1 112 ? 5.544 0.842 -25.135 1.00 85.25 112 GLY A C 1
ATOM 882 O O . GLY A 1 112 ? 5.466 0.003 -26.026 1.00 85.25 112 GLY A O 1
ATOM 883 N N . ASP A 1 113 ? 6.583 0.945 -24.310 1.00 88.25 113 ASP A N 1
ATOM 884 C CA . ASP A 1 113 ? 7.821 0.170 -24.447 1.00 88.25 113 ASP A CA 1
ATOM 885 C C . ASP A 1 113 ? 7.604 -1.350 -24.394 1.00 88.25 113 ASP A C 1
ATOM 887 O O . ASP A 1 113 ? 8.269 -2.112 -25.081 1.00 88.25 113 ASP A O 1
ATOM 891 N N . ARG A 1 114 ? 6.568 -1.809 -23.673 1.00 84.75 114 ARG A N 1
ATOM 892 C CA . ARG A 1 114 ? 6.175 -3.232 -23.652 1.00 84.75 114 ARG A CA 1
ATOM 893 C C . ARG A 1 114 ? 5.661 -3.756 -24.995 1.00 84.75 114 ARG A C 1
ATOM 895 O O . ARG A 1 114 ? 5.541 -4.965 -25.163 1.00 84.75 114 ARG A O 1
ATOM 902 N N . PHE A 1 115 ? 5.249 -2.860 -25.887 1.00 82.94 115 PHE A N 1
ATOM 903 C CA . PHE A 1 115 ? 4.653 -3.193 -27.181 1.00 82.94 115 PHE A CA 1
ATOM 904 C C . PHE A 1 115 ? 5.546 -2.797 -28.355 1.00 82.94 115 PHE A C 1
ATOM 906 O O . PHE A 1 115 ? 5.428 -3.390 -29.423 1.00 82.94 115 PHE A O 1
ATOM 913 N N . SER A 1 116 ? 6.401 -1.795 -28.167 1.00 86.12 116 SER A N 1
ATOM 914 C CA . SER A 1 116 ? 7.359 -1.326 -29.157 1.00 86.12 116 SER A CA 1
ATOM 915 C C . SER A 1 116 ? 8.667 -1.005 -28.453 1.00 86.12 116 SER A C 1
ATOM 917 O O . SER A 1 116 ? 8.759 -0.001 -27.747 1.00 86.12 116 SER A O 1
ATOM 919 N N . GLU A 1 117 ? 9.658 -1.859 -28.675 1.00 89.25 117 GLU A N 1
ATOM 920 C CA . GLU A 1 117 ? 11.015 -1.694 -28.163 1.00 89.25 117 GLU A CA 1
ATOM 921 C C . GLU A 1 117 ? 11.585 -0.323 -28.558 1.00 89.25 117 GLU A C 1
ATOM 923 O O . GLU A 1 117 ? 11.403 0.134 -29.692 1.00 89.25 117 GLU A O 1
ATOM 928 N N . GLY A 1 118 ? 12.240 0.346 -27.610 1.00 90.56 118 GLY A N 1
ATOM 929 C CA . GLY A 1 118 ? 12.818 1.674 -27.814 1.00 90.56 118 GLY A CA 1
ATOM 930 C C . GLY A 1 118 ? 11.836 2.849 -27.765 1.00 90.56 118 GLY A C 1
ATOM 931 O O . GLY A 1 118 ? 12.214 3.965 -28.119 1.00 90.56 118 GLY A O 1
ATOM 932 N N . THR A 1 119 ? 10.601 2.657 -27.290 1.00 92.38 119 THR A N 1
ATOM 933 C CA . THR A 1 119 ? 9.665 3.770 -27.036 1.00 92.38 119 THR A CA 1
ATOM 934 C C . THR A 1 119 ? 10.222 4.724 -25.977 1.00 92.38 119 THR A C 1
ATOM 936 O O . THR A 1 119 ? 10.147 5.944 -26.132 1.00 92.38 119 THR A O 1
ATOM 939 N N . ILE A 1 120 ? 10.795 4.181 -24.901 1.00 93.25 120 ILE A N 1
ATOM 940 C CA . ILE A 1 120 ? 11.431 4.969 -23.839 1.00 93.25 120 ILE A CA 1
ATOM 941 C C . ILE A 1 120 ? 12.717 5.612 -24.360 1.00 93.25 120 ILE A C 1
ATOM 943 O O . ILE A 1 120 ? 12.917 6.803 -24.140 1.00 93.25 120 ILE A O 1
ATOM 947 N N . ALA A 1 121 ? 13.537 4.866 -25.107 1.00 92.25 121 ALA A N 1
ATOM 948 C CA . ALA A 1 121 ? 14.750 5.389 -25.739 1.00 92.25 121 ALA A CA 1
ATOM 949 C C . ALA A 1 121 ? 14.458 6.602 -26.637 1.00 92.25 121 ALA A C 1
ATOM 951 O O . ALA A 1 121 ? 15.104 7.637 -26.507 1.00 92.25 121 ALA A O 1
ATOM 952 N N . ALA A 1 122 ? 13.421 6.526 -27.476 1.00 91.38 122 ALA A N 1
ATOM 953 C CA . ALA A 1 122 ? 13.010 7.641 -28.324 1.00 91.38 122 ALA A CA 1
ATOM 954 C C . ALA A 1 122 ? 12.556 8.867 -27.511 1.00 91.38 122 ALA A C 1
ATOM 956 O O . ALA A 1 122 ? 12.856 10.001 -27.884 1.00 91.38 122 ALA A O 1
ATOM 957 N N . ALA A 1 123 ? 11.850 8.655 -26.394 1.00 92.94 123 ALA A N 1
ATOM 958 C CA . ALA A 1 123 ? 11.430 9.732 -25.498 1.00 92.94 123 ALA A CA 1
ATOM 959 C C . ALA A 1 123 ? 12.594 10.348 -24.698 1.00 92.94 123 ALA A C 1
ATOM 961 O O . ALA A 1 123 ? 12.519 11.510 -24.296 1.00 92.94 123 ALA A O 1
ATOM 962 N N . LEU A 1 124 ? 13.651 9.575 -24.437 1.00 92.19 124 LEU A N 1
ATOM 963 C CA . LEU A 1 124 ? 14.897 10.068 -23.851 1.00 92.19 124 LEU A CA 1
ATOM 964 C C . LEU A 1 124 ? 15.661 10.920 -24.875 1.00 92.19 124 LEU A C 1
ATOM 966 O O . LEU A 1 124 ? 16.006 12.056 -24.561 1.00 92.19 124 LEU A O 1
ATOM 970 N N . ASP A 1 125 ? 15.822 10.430 -26.109 1.00 90.81 125 ASP A N 1
ATOM 971 C CA . ASP A 1 125 ? 16.531 11.125 -27.197 1.00 90.81 125 ASP A CA 1
ATOM 972 C C . ASP A 1 125 ? 15.934 12.496 -27.529 1.00 90.81 125 ASP A C 1
ATOM 974 O O . ASP A 1 125 ? 16.656 13.471 -27.729 1.00 90.81 125 ASP A O 1
ATOM 978 N N . ASN A 1 126 ? 14.604 12.586 -27.609 1.00 89.31 126 ASN A N 1
ATOM 979 C CA . ASN A 1 126 ? 13.919 13.836 -27.948 1.00 89.31 126 ASN A CA 1
ATOM 980 C C . ASN A 1 126 ? 13.623 14.724 -26.722 1.00 89.31 126 ASN A C 1
ATOM 982 O O . ASN A 1 126 ? 12.972 15.764 -26.852 1.00 89.31 126 ASN A O 1
ATOM 986 N N . GLY A 1 127 ? 14.079 14.321 -25.531 1.00 91.00 127 GLY A N 1
ATOM 987 C CA . GLY A 1 127 ? 13.946 15.074 -24.284 1.00 91.00 127 GLY A CA 1
ATOM 988 C C . GLY A 1 127 ? 12.546 15.079 -23.661 1.00 91.00 127 GLY A C 1
ATOM 989 O O . GLY A 1 127 ? 12.375 15.650 -22.581 1.00 91.00 127 GLY A O 1
ATOM 990 N N . ILE A 1 128 ? 11.548 14.436 -24.278 1.00 93.62 128 ILE A N 1
ATOM 991 C CA . ILE A 1 128 ? 10.175 14.362 -23.751 1.00 93.62 128 ILE A CA 1
ATOM 992 C C . ILE A 1 128 ? 10.160 13.709 -22.372 1.00 93.62 128 ILE A C 1
ATOM 994 O O . ILE A 1 128 ? 9.474 14.185 -21.469 1.00 93.62 128 ILE A O 1
ATOM 998 N N . PHE A 1 129 ? 10.932 12.639 -22.177 1.00 94.19 129 PHE A N 1
ATOM 999 C CA . PHE A 1 129 ? 10.956 11.926 -20.905 1.00 94.19 129 PHE A CA 1
ATOM 1000 C C . PHE A 1 129 ? 11.484 12.813 -19.770 1.00 94.19 129 PHE A C 1
ATOM 1002 O O . PHE A 1 129 ? 10.894 12.868 -18.694 1.00 94.19 129 PHE A O 1
ATOM 1009 N N . LEU A 1 130 ? 12.536 13.593 -20.030 1.00 93.69 130 LEU A N 1
ATOM 1010 C CA . LEU A 1 130 ? 13.076 14.544 -19.059 1.00 93.69 130 LEU A CA 1
ATOM 1011 C C . LEU A 1 130 ? 12.116 15.719 -18.801 1.00 93.69 130 LEU A C 1
ATOM 1013 O O . LEU A 1 130 ? 11.975 16.156 -17.656 1.00 93.69 130 LEU A O 1
ATOM 1017 N N . ALA A 1 131 ? 11.423 16.205 -19.834 1.00 94.06 131 ALA A N 1
ATOM 1018 C CA . ALA A 1 131 ? 10.406 17.249 -19.706 1.00 94.06 131 ALA A CA 1
ATOM 1019 C C . ALA A 1 131 ? 9.221 16.797 -18.837 1.00 94.06 131 ALA A C 1
ATOM 1021 O O . ALA A 1 131 ? 8.772 17.547 -17.974 1.00 94.06 131 ALA A O 1
ATOM 1022 N N . ILE A 1 132 ? 8.781 15.538 -18.962 1.00 95.75 132 ILE A N 1
ATOM 1023 C CA . ILE A 1 132 ? 7.764 14.942 -18.079 1.00 95.75 132 ILE A CA 1
ATOM 1024 C C . ILE A 1 132 ? 8.198 15.048 -16.614 1.00 95.75 132 ILE A C 1
ATOM 1026 O O . ILE A 1 132 ? 7.443 15.548 -15.778 1.00 95.75 132 ILE A O 1
ATOM 1030 N N . LEU A 1 133 ? 9.419 14.612 -16.293 1.00 95.50 133 LEU A N 1
ATOM 1031 C CA . LEU A 1 133 ? 9.934 14.636 -14.920 1.00 95.50 133 LEU A CA 1
ATOM 1032 C C . LEU A 1 133 ? 10.032 16.071 -14.378 1.00 95.50 133 LEU A C 1
ATOM 1034 O O . LEU A 1 133 ? 9.582 16.351 -13.265 1.00 95.50 133 LEU A O 1
ATOM 1038 N N . ARG A 1 134 ? 10.547 17.011 -15.180 1.00 93.81 134 ARG A N 1
ATOM 1039 C CA . ARG A 1 134 ? 10.636 18.436 -14.813 1.00 93.81 134 ARG A CA 1
ATOM 1040 C C . ARG A 1 134 ? 9.265 19.070 -14.605 1.00 93.81 134 ARG A C 1
ATOM 1042 O O . ARG A 1 134 ? 9.087 19.847 -13.663 1.00 93.81 134 ARG A O 1
ATOM 1049 N N . ARG A 1 135 ? 8.291 18.718 -15.442 1.00 93.38 135 ARG A N 1
ATOM 1050 C CA . ARG A 1 135 ? 6.919 19.211 -15.349 1.00 93.38 135 ARG A CA 1
ATOM 1051 C C . ARG A 1 135 ? 6.200 18.707 -14.099 1.00 93.38 135 ARG A C 1
ATOM 1053 O O . ARG A 1 135 ? 5.442 19.466 -13.493 1.00 93.38 135 ARG A O 1
ATOM 1060 N N . LEU A 1 136 ? 6.456 17.462 -13.694 1.00 93.31 136 LEU A N 1
ATOM 1061 C CA . LEU A 1 136 ? 5.991 16.919 -12.415 1.00 93.31 136 LEU A CA 1
ATOM 1062 C C . LEU A 1 136 ? 6.652 17.651 -11.241 1.00 93.31 136 LEU A C 1
ATOM 1064 O O . LEU A 1 136 ? 5.953 18.107 -10.337 1.00 93.31 136 LEU A O 1
ATOM 1068 N N . ARG A 1 137 ? 7.978 17.843 -11.292 1.00 91.31 137 ARG A N 1
ATOM 1069 C CA . ARG A 1 137 ? 8.742 18.577 -10.271 1.00 91.31 137 ARG A CA 1
ATOM 1070 C C . ARG A 1 137 ? 8.237 20.007 -10.069 1.00 91.31 137 ARG A C 1
ATOM 1072 O O . ARG A 1 137 ? 8.228 20.481 -8.937 1.00 91.31 137 ARG A O 1
ATOM 1079 N N . SER A 1 138 ? 7.797 20.709 -11.119 1.00 86.94 138 SER A N 1
ATOM 1080 C CA . SER A 1 138 ? 7.373 22.116 -10.996 1.00 86.94 138 SER A CA 1
ATOM 1081 C C . SER A 1 138 ? 6.173 22.332 -10.063 1.00 86.94 138 SER A C 1
ATOM 1083 O O . SER A 1 138 ? 5.984 23.436 -9.561 1.00 86.94 138 SER A O 1
ATOM 1085 N N . GLN A 1 139 ? 5.421 21.278 -9.733 1.00 80.62 139 GLN A N 1
ATOM 1086 C CA . GLN A 1 139 ? 4.363 21.331 -8.715 1.00 80.62 139 GLN A CA 1
ATOM 1087 C C . GLN A 1 139 ? 4.876 21.511 -7.293 1.00 80.62 139 GLN A C 1
ATOM 1089 O O . GLN A 1 139 ? 4.154 22.029 -6.442 1.00 80.62 139 GLN A O 1
ATOM 1094 N N . ARG A 1 140 ? 6.120 21.108 -7.025 1.00 73.88 140 ARG A N 1
ATOM 1095 C CA . ARG A 1 140 ? 6.752 21.292 -5.720 1.00 73.88 140 ARG A CA 1
ATOM 1096 C C . ARG A 1 140 ? 6.890 22.776 -5.372 1.00 73.88 140 ARG A C 1
ATOM 1098 O O . ARG A 1 140 ? 6.569 23.160 -4.255 1.00 73.88 140 ARG A O 1
ATOM 1105 N N . ALA A 1 141 ? 7.291 23.612 -6.332 1.00 54.88 141 ALA A N 1
ATOM 1106 C CA . ALA A 1 141 ? 7.497 25.048 -6.121 1.00 54.88 141 ALA A CA 1
ATOM 1107 C C . ALA A 1 141 ? 6.185 25.797 -5.818 1.00 54.88 141 ALA A C 1
ATOM 1109 O O . ALA A 1 141 ? 6.167 26.747 -5.042 1.00 54.88 141 ALA A O 1
ATOM 1110 N N . SER A 1 142 ? 5.052 25.331 -6.357 1.00 52.34 142 SER A N 1
ATOM 1111 C CA . SER A 1 142 ? 3.729 25.900 -6.058 1.00 52.34 142 SER A CA 1
ATOM 1112 C C . SER A 1 142 ? 3.234 25.607 -4.630 1.00 52.34 142 SER A C 1
ATOM 1114 O O . SER A 1 142 ? 2.238 26.196 -4.213 1.00 52.34 142 SER A O 1
ATOM 1116 N N . ARG A 1 143 ? 3.917 24.736 -3.866 1.00 51.59 143 ARG A N 1
ATOM 1117 C CA . ARG A 1 143 ? 3.648 24.485 -2.436 1.00 51.59 143 ARG A CA 1
ATOM 1118 C C . ARG A 1 143 ? 4.414 25.404 -1.481 1.00 51.59 143 ARG A C 1
ATOM 1120 O O . ARG A 1 143 ? 3.937 25.609 -0.373 1.00 51.59 143 ARG A O 1
ATOM 1127 N N . GLU A 1 144 ? 5.535 26.003 -1.885 1.00 47.81 144 GLU A N 1
ATOM 1128 C CA . GLU A 1 144 ? 6.318 26.886 -0.994 1.00 47.81 144 GLU A CA 1
ATOM 1129 C C . GLU A 1 144 ? 5.590 28.206 -0.654 1.00 47.81 144 GLU A C 1
ATOM 1131 O O . GLU A 1 144 ? 5.967 28.893 0.291 1.00 47.81 144 GLU A O 1
ATOM 1136 N N . GLY A 1 145 ? 4.498 28.535 -1.362 1.00 36.75 145 GLY A N 1
ATOM 1137 C CA . GLY A 1 145 ? 3.635 29.698 -1.096 1.00 36.75 145 GLY A CA 1
ATOM 1138 C C . GLY A 1 145 ? 2.313 29.407 -0.367 1.00 36.75 145 GLY A C 1
ATOM 1139 O O . GLY A 1 145 ? 1.548 30.333 -0.112 1.00 36.75 145 GLY A O 1
ATOM 1140 N N . LEU A 1 146 ? 2.017 28.148 -0.031 1.00 39.12 146 LEU A N 1
ATOM 1141 C CA . LEU A 1 146 ? 0.813 27.742 0.703 1.00 39.12 146 LEU A CA 1
ATOM 1142 C C . LEU A 1 146 ? 1.234 26.778 1.809 1.00 39.12 146 LEU A C 1
ATOM 1144 O O . LEU A 1 146 ? 1.229 25.561 1.633 1.00 39.12 146 LEU A O 1
ATOM 1148 N N . ALA A 1 147 ? 1.610 27.344 2.955 1.00 34.88 147 ALA A N 1
ATOM 1149 C CA . ALA A 1 147 ? 1.861 26.597 4.176 1.00 34.88 147 ALA A CA 1
ATOM 1150 C C . ALA A 1 147 ? 0.566 25.914 4.650 1.00 34.88 147 ALA A C 1
ATOM 1152 O O . ALA A 1 147 ? -0.213 26.465 5.425 1.00 34.88 147 ALA A O 1
ATOM 1153 N N . VAL A 1 148 ? 0.340 24.696 4.168 1.00 35.88 148 VAL A N 1
ATOM 1154 C CA . VAL A 1 148 ? -0.344 23.660 4.935 1.00 35.88 148 VAL A CA 1
ATOM 1155 C C . VAL A 1 148 ? 0.774 22.897 5.629 1.00 35.88 148 VAL A C 1
ATOM 1157 O O . VAL A 1 148 ? 1.649 22.383 4.943 1.00 35.88 148 VAL A O 1
ATOM 1160 N N . ASP A 1 149 ? 0.758 22.912 6.962 1.00 32.66 149 ASP A N 1
ATOM 1161 C CA . ASP A 1 149 ? 1.652 22.221 7.905 1.00 32.66 149 ASP A CA 1
ATOM 1162 C C . ASP A 1 149 ? 2.144 20.855 7.372 1.00 32.66 149 ASP A C 1
ATOM 1164 O O . ASP A 1 149 ? 1.528 19.819 7.610 1.00 32.66 149 ASP A O 1
ATOM 1168 N N . ASP A 1 150 ? 3.245 20.869 6.611 1.00 36.75 150 ASP A N 1
ATOM 1169 C CA . ASP A 1 150 ? 3.985 19.699 6.123 1.00 36.75 150 ASP A CA 1
ATOM 1170 C C . ASP A 1 150 ? 5.050 19.345 7.160 1.00 36.75 150 ASP A C 1
ATOM 1172 O O . ASP A 1 150 ? 6.254 19.321 6.898 1.00 36.75 150 ASP A O 1
ATOM 1176 N N . ARG A 1 151 ? 4.600 19.076 8.387 1.00 39.06 151 ARG A N 1
ATOM 1177 C CA . ARG A 1 151 ? 5.334 18.127 9.210 1.00 39.06 151 ARG A CA 1
ATOM 1178 C C . ARG A 1 151 ? 5.204 16.795 8.486 1.00 39.06 151 ARG A C 1
ATOM 1180 O O . ARG A 1 151 ? 4.128 16.202 8.457 1.00 39.06 151 ARG A O 1
ATOM 1187 N N . THR A 1 152 ? 6.299 16.322 7.891 1.00 42.69 152 THR A N 1
ATOM 1188 C CA . THR A 1 152 ? 6.499 14.885 7.710 1.00 42.69 152 THR A CA 1
ATOM 1189 C C . THR A 1 152 ? 6.147 14.259 9.047 1.00 42.69 152 THR A C 1
ATOM 1191 O O . THR A 1 152 ? 6.871 14.493 10.012 1.00 42.69 152 THR A O 1
ATOM 1194 N N . ASP A 1 153 ? 5.001 13.588 9.146 1.00 49.66 153 ASP A N 1
ATOM 1195 C CA . ASP A 1 153 ? 4.640 12.917 10.386 1.00 49.66 153 ASP A CA 1
ATOM 1196 C C . ASP A 1 153 ? 5.792 11.978 10.727 1.00 49.66 153 ASP A C 1
ATOM 1198 O O . ASP A 1 153 ? 6.069 11.033 9.979 1.00 49.66 153 ASP A O 1
ATOM 1202 N N . ASP A 1 154 ? 6.507 12.298 11.798 1.00 65.31 154 ASP A N 1
ATOM 1203 C CA . ASP A 1 154 ? 7.494 11.394 12.345 1.00 65.31 154 ASP A CA 1
ATOM 1204 C C . ASP A 1 154 ? 6.703 10.213 12.901 1.00 65.31 154 ASP A C 1
ATOM 1206 O O . ASP A 1 154 ? 5.826 10.375 13.754 1.00 65.31 154 ASP A O 1
ATOM 1210 N N . TYR A 1 155 ? 6.913 9.052 12.293 1.00 81.81 155 TYR A N 1
ATOM 1211 C CA . TYR A 1 155 ? 6.221 7.832 12.661 1.00 81.81 155 TYR A CA 1
ATOM 1212 C C . TYR A 1 155 ? 7.209 6.930 13.379 1.00 81.81 155 TYR A C 1
ATOM 1214 O O . TYR A 1 155 ? 8.245 6.584 12.809 1.00 81.81 155 TYR A O 1
ATOM 1222 N N . ASP A 1 156 ? 6.841 6.487 14.574 1.00 86.00 156 ASP A N 1
ATOM 1223 C CA . ASP A 1 156 ? 7.489 5.351 15.208 1.00 86.00 156 ASP A CA 1
ATOM 1224 C C . ASP A 1 156 ? 6.824 4.065 14.704 1.00 86.00 156 ASP A C 1
ATOM 1226 O O . ASP A 1 156 ? 5.613 3.860 14.859 1.00 86.00 156 ASP A O 1
ATOM 1230 N N . ASP A 1 157 ? 7.614 3.238 14.024 1.00 87.88 157 ASP A N 1
ATOM 1231 C CA . ASP A 1 157 ? 7.182 1.977 13.436 1.00 87.88 157 ASP A CA 1
ATOM 1232 C C . ASP A 1 157 ? 7.755 0.821 14.258 1.00 87.88 157 ASP A C 1
ATOM 1234 O O . ASP A 1 157 ? 8.966 0.595 14.279 1.00 87.88 157 ASP A O 1
ATOM 1238 N N . SER A 1 158 ? 6.880 0.017 14.852 1.00 87.50 158 SER A N 1
ATOM 1239 C CA . SER A 1 158 ? 7.263 -1.167 15.618 1.00 87.50 158 SER A CA 1
ATOM 1240 C C . SER A 1 158 ? 6.548 -2.409 15.087 1.00 87.50 158 SER A C 1
ATOM 1242 O O . SER A 1 158 ? 5.523 -2.344 14.410 1.00 87.50 158 SER A O 1
ATOM 1244 N N . SER A 1 159 ? 7.142 -3.583 15.279 1.00 94.06 159 SER A N 1
ATOM 1245 C CA . SER A 1 159 ? 6.518 -4.848 14.880 1.00 94.06 159 SER A CA 1
ATOM 1246 C C . SER A 1 159 ? 7.145 -6.014 15.607 1.00 94.06 159 SER A C 1
ATOM 1248 O O . SER A 1 159 ? 8.317 -5.964 15.977 1.00 94.06 159 SER A O 1
ATOM 1250 N N . GLU A 1 160 ? 6.378 -7.088 15.735 1.00 93.69 160 GLU A N 1
ATOM 1251 C CA . GLU A 1 160 ? 6.843 -8.320 16.351 1.00 93.69 160 GLU A CA 1
ATOM 1252 C C . GLU A 1 160 ? 6.783 -9.477 15.354 1.00 93.69 160 GLU A C 1
ATOM 1254 O O . GLU A 1 160 ? 5.754 -9.727 14.716 1.00 93.69 160 GLU A O 1
ATOM 1259 N N . TYR A 1 161 ? 7.900 -10.191 15.229 1.00 93.38 161 TYR A N 1
ATOM 1260 C CA . TYR A 1 161 ? 8.051 -11.349 14.354 1.00 93.38 161 TYR A CA 1
ATOM 1261 C C . TYR A 1 161 ? 8.298 -12.617 15.173 1.00 93.38 161 TYR A C 1
ATOM 1263 O O . TYR A 1 161 ? 8.690 -12.566 16.339 1.00 93.38 161 TYR A O 1
ATOM 1271 N N . SER A 1 162 ? 8.080 -13.778 14.562 1.00 92.00 162 SER A N 1
ATOM 1272 C CA . SER A 1 162 ? 8.664 -15.025 15.058 1.00 92.00 162 SER A CA 1
ATOM 1273 C C . SER A 1 162 ? 10.195 -14.998 14.951 1.00 92.00 162 SER A C 1
ATOM 1275 O O . SER A 1 162 ? 10.753 -14.256 14.145 1.00 92.00 162 SER A O 1
ATOM 1277 N N . GLU A 1 163 ? 10.877 -15.845 15.728 1.00 90.25 163 GLU A N 1
ATOM 1278 C CA . GLU A 1 163 ? 12.347 -15.966 15.706 1.00 90.25 163 GLU A CA 1
ATOM 1279 C C . GLU A 1 163 ? 12.894 -16.329 14.317 1.00 90.25 163 GLU A C 1
ATOM 1281 O O . GLU A 1 163 ? 13.919 -15.807 13.891 1.00 90.25 163 GLU A O 1
ATOM 1286 N N . ASP A 1 164 ? 12.177 -17.183 13.584 1.00 88.75 164 ASP A N 1
ATOM 1287 C CA . ASP A 1 164 ? 12.501 -17.571 12.205 1.00 88.75 164 ASP A CA 1
ATOM 1288 C C . ASP A 1 164 ? 12.098 -16.512 11.160 1.00 88.75 164 ASP A C 1
ATOM 1290 O O . ASP A 1 164 ? 12.364 -16.664 9.967 1.00 88.75 164 ASP A O 1
ATOM 1294 N N . GLY A 1 165 ? 11.428 -15.440 11.589 1.00 90.06 165 GLY A N 1
ATOM 1295 C CA . GLY A 1 165 ? 10.932 -14.374 10.734 1.00 90.06 165 GLY A CA 1
ATOM 1296 C C . GLY A 1 165 ? 9.826 -14.787 9.761 1.00 90.06 165 GLY A C 1
ATOM 1297 O O . GLY A 1 165 ? 9.467 -13.965 8.917 1.00 90.06 165 GLY A O 1
ATOM 1298 N N . LEU A 1 166 ? 9.275 -16.004 9.831 1.00 92.25 166 LEU A N 1
ATOM 1299 C CA . LEU A 1 166 ? 8.206 -16.471 8.935 1.00 92.25 166 LEU A CA 1
ATOM 1300 C C . LEU A 1 166 ? 6.854 -15.817 9.239 1.00 92.25 166 LEU A C 1
ATOM 1302 O O . LEU A 1 166 ? 6.035 -15.630 8.334 1.00 92.25 166 LEU A O 1
ATOM 1306 N N . TYR A 1 167 ? 6.641 -15.412 10.489 1.00 96.00 167 TYR A N 1
ATOM 1307 C CA . TYR A 1 167 ? 5.404 -14.810 10.964 1.00 96.00 167 TYR A CA 1
ATOM 1308 C C . TYR A 1 167 ? 5.632 -13.373 11.417 1.00 96.00 167 TYR A C 1
ATOM 1310 O O . TYR A 1 167 ? 6.667 -13.060 12.003 1.00 96.00 167 TYR A O 1
ATOM 1318 N N . ARG A 1 168 ? 4.643 -12.505 11.189 1.00 96.44 168 ARG A N 1
ATOM 1319 C CA . ARG A 1 168 ? 4.536 -11.207 11.862 1.00 96.44 168 ARG A CA 1
ATOM 1320 C C . ARG A 1 168 ? 3.233 -11.157 12.641 1.00 96.44 168 ARG A C 1
ATOM 1322 O O . ARG A 1 168 ? 2.168 -11.155 12.028 1.00 96.44 168 ARG A O 1
ATOM 1329 N N . TRP A 1 169 ? 3.343 -11.078 13.961 1.00 96.44 169 TRP A N 1
ATOM 1330 C CA . TRP A 1 169 ? 2.199 -11.082 14.869 1.00 96.44 169 TRP A CA 1
ATOM 1331 C C . TRP A 1 169 ? 1.417 -9.773 14.775 1.00 96.44 169 TRP A C 1
ATOM 1333 O O . TRP A 1 169 ? 0.198 -9.786 14.623 1.00 96.44 169 TRP A O 1
ATOM 1343 N N . TRP A 1 170 ? 2.128 -8.644 14.774 1.00 97.38 170 TRP A N 1
ATOM 1344 C CA . TRP A 1 170 ? 1.543 -7.316 14.617 1.00 97.38 170 TRP A CA 1
ATOM 1345 C C . TRP A 1 170 ? 2.562 -6.312 14.057 1.00 97.38 170 TRP A C 1
ATOM 1347 O O . TRP A 1 170 ? 3.771 -6.562 14.016 1.00 97.38 170 TRP A O 1
ATOM 1357 N N . TYR A 1 171 ? 2.058 -5.177 13.584 1.00 96.25 171 TYR A N 1
ATOM 1358 C CA . TYR A 1 171 ? 2.841 -4.000 13.201 1.00 96.25 171 TYR A CA 1
ATOM 1359 C C . TYR A 1 171 ? 2.108 -2.745 13.660 1.00 96.25 171 TYR A C 1
ATOM 1361 O O . TYR A 1 171 ? 0.919 -2.621 13.396 1.00 96.25 171 TYR A O 1
ATOM 1369 N N . GLU A 1 172 ? 2.794 -1.812 14.297 1.00 95.56 172 GLU A N 1
ATOM 1370 C CA . GLU A 1 172 ? 2.244 -0.523 14.692 1.00 95.56 172 GLU A CA 1
ATOM 1371 C C . GLU A 1 172 ? 2.959 0.604 13.954 1.00 95.56 172 GLU A C 1
ATOM 1373 O O . GLU A 1 172 ? 4.171 0.572 13.754 1.00 95.56 172 GLU A O 1
ATOM 1378 N N . ARG A 1 173 ? 2.174 1.610 13.567 1.00 93.75 173 ARG A N 1
ATOM 1379 C CA . ARG A 1 173 ? 2.654 2.927 13.167 1.00 93.75 173 ARG A CA 1
ATOM 1380 C C . ARG A 1 173 ? 2.033 3.977 14.074 1.00 93.75 173 ARG A C 1
ATOM 1382 O O . ARG A 1 173 ? 0.814 4.168 14.021 1.00 93.75 173 ARG A O 1
ATOM 1389 N N . ARG A 1 174 ? 2.854 4.677 14.849 1.00 93.50 174 ARG A N 1
ATOM 1390 C CA . ARG A 1 174 ? 2.441 5.663 15.854 1.00 93.50 174 ARG A CA 1
ATOM 1391 C C . ARG A 1 174 ? 2.977 7.054 15.527 1.00 93.50 174 ARG A C 1
ATOM 1393 O O . ARG A 1 174 ? 4.109 7.178 15.091 1.00 93.50 174 ARG A O 1
ATOM 1400 N N . TRP A 1 175 ? 2.164 8.091 15.729 1.00 92.56 175 TRP A N 1
ATOM 1401 C CA . TRP A 1 175 ? 2.559 9.503 15.538 1.00 92.56 175 TRP A CA 1
ATOM 1402 C C . TRP A 1 175 ? 2.298 10.383 16.765 1.00 92.56 175 TRP A C 1
ATOM 1404 O O . TRP A 1 175 ? 2.665 11.555 16.771 1.00 92.56 175 TRP A O 1
ATOM 1414 N N . ALA A 1 176 ? 1.622 9.854 17.786 1.00 91.75 176 ALA A N 1
ATOM 1415 C CA . ALA A 1 176 ? 1.423 10.529 19.063 1.00 91.75 176 ALA A CA 1
ATOM 1416 C C . ALA A 1 176 ? 1.147 9.509 20.180 1.00 91.75 176 ALA A C 1
ATOM 1418 O O . ALA A 1 176 ? 0.914 8.321 19.924 1.00 91.75 176 ALA A O 1
ATOM 1419 N N . ASP A 1 177 ? 1.092 9.988 21.417 1.00 92.75 177 ASP A N 1
ATOM 1420 C CA . ASP A 1 177 ? 0.594 9.205 22.544 1.00 92.75 177 ASP A CA 1
ATOM 1421 C C . ASP A 1 177 ? -0.931 9.066 22.475 1.00 92.75 177 ASP A C 1
ATOM 1423 O O . ASP A 1 177 ? -1.641 9.957 22.000 1.00 92.75 177 ASP A O 1
ATOM 1427 N N . GLY A 1 178 ? -1.452 7.929 22.938 1.00 94.44 178 GLY A N 1
ATOM 1428 C CA . GLY A 1 178 ? -2.891 7.656 22.983 1.00 94.44 178 GLY A CA 1
ATOM 1429 C C . GLY A 1 178 ? -3.318 6.401 22.213 1.00 94.44 178 GLY A C 1
ATOM 1430 O O . GLY A 1 178 ? -2.473 5.641 21.724 1.00 94.44 178 GLY A O 1
ATOM 1431 N N . PRO A 1 179 ? -4.634 6.150 22.127 1.00 96.75 179 PRO A N 1
ATOM 1432 C CA . PRO A 1 179 ? -5.161 4.905 21.590 1.00 96.75 179 PRO A CA 1
ATOM 1433 C C . PRO A 1 179 ? -4.954 4.767 20.078 1.00 96.75 179 PRO A C 1
ATOM 1435 O O . PRO A 1 179 ? -4.936 5.749 19.332 1.00 96.75 179 PRO A O 1
ATOM 1438 N N . GLY A 1 180 ? -4.836 3.516 19.633 1.00 97.62 180 GLY A N 1
ATOM 1439 C CA . GLY A 1 180 ? -4.650 3.149 18.233 1.00 97.62 180 GLY A CA 1
ATOM 1440 C C . GLY A 1 180 ? -5.883 2.510 17.605 1.00 97.62 180 GLY A C 1
ATOM 1441 O O . GLY A 1 180 ? -6.677 1.854 18.283 1.00 97.62 180 GLY A O 1
ATOM 1442 N N . LEU A 1 181 ? -6.015 2.655 16.287 1.00 98.50 181 LEU A N 1
ATOM 1443 C CA . LEU A 1 181 ? -6.969 1.900 15.475 1.00 98.50 181 LEU A CA 1
ATOM 1444 C C . LEU A 1 181 ? -6.419 0.491 15.222 1.00 98.50 181 LEU A C 1
ATOM 1446 O O . LEU A 1 181 ? -5.332 0.360 14.659 1.00 98.50 181 LEU A O 1
ATOM 1450 N N . CYS A 1 182 ? -7.178 -0.548 15.565 1.00 98.75 182 CYS A N 1
ATOM 1451 C CA . CYS A 1 182 ? -6.864 -1.924 15.187 1.00 98.75 182 CYS A CA 1
ATOM 1452 C C . CYS A 1 182 ? -7.318 -2.153 13.745 1.00 98.75 182 CYS A C 1
ATOM 1454 O O . CYS A 1 182 ? -8.495 -2.004 13.430 1.00 98.75 182 CYS A O 1
ATOM 1456 N N . TRP A 1 183 ? -6.405 -2.503 12.847 1.00 98.50 183 TRP A N 1
ATOM 1457 C CA . TRP A 1 183 ? -6.715 -2.896 11.477 1.00 98.50 183 TRP A CA 1
ATOM 1458 C C . TRP A 1 183 ? -6.446 -4.389 11.299 1.00 98.50 183 TRP A C 1
ATOM 1460 O O . TRP A 1 183 ? -5.308 -4.842 11.389 1.00 98.50 183 TRP A O 1
ATOM 1470 N N . VAL A 1 184 ? -7.499 -5.142 10.983 1.00 98.62 184 VAL A N 1
ATOM 1471 C CA . VAL A 1 184 ? -7.438 -6.576 10.693 1.00 98.62 184 VAL A CA 1
ATOM 1472 C C . VAL A 1 184 ? -7.331 -6.795 9.181 1.00 98.62 184 VAL A C 1
ATOM 1474 O O . VAL A 1 184 ? -8.308 -6.654 8.435 1.00 98.62 184 VAL A O 1
ATOM 1477 N N . GLY A 1 185 ? -6.120 -7.109 8.723 1.00 97.38 185 GLY A N 1
ATOM 1478 C CA . GLY A 1 185 ? -5.778 -7.436 7.337 1.00 97.38 185 GLY A CA 1
ATOM 1479 C C . GLY A 1 185 ? -5.787 -8.940 7.038 1.00 97.38 185 GLY A C 1
ATOM 1480 O O . GLY A 1 185 ? -6.111 -9.764 7.890 1.00 97.38 185 GLY A O 1
ATOM 1481 N N . LEU A 1 186 ? -5.440 -9.316 5.803 1.00 97.12 186 LEU A N 1
ATOM 1482 C CA . LEU A 1 186 ? -5.375 -10.725 5.393 1.00 97.12 186 LEU A CA 1
ATOM 1483 C C . LEU A 1 186 ? -4.117 -11.415 5.929 1.00 97.12 186 LEU A C 1
ATOM 1485 O O . LEU A 1 186 ? -4.216 -12.375 6.690 1.00 97.12 186 LEU A O 1
ATOM 1489 N N . ASN A 1 187 ? -2.948 -10.946 5.494 1.00 96.50 187 ASN A N 1
ATOM 1490 C CA . ASN A 1 187 ? -1.650 -11.494 5.856 1.00 96.50 187 ASN A CA 1
ATOM 1491 C C . ASN A 1 187 ? -0.532 -10.446 5.645 1.00 96.50 187 ASN A C 1
ATOM 1493 O O . ASN A 1 187 ? -0.643 -9.608 4.743 1.00 96.50 187 ASN A O 1
ATOM 1497 N N . PRO A 1 188 ? 0.558 -10.485 6.432 1.00 92.56 188 PRO A N 1
ATOM 1498 C CA . PRO A 1 188 ? 1.735 -9.644 6.228 1.00 92.56 188 PRO A CA 1
ATOM 1499 C C . PRO A 1 188 ? 2.430 -9.893 4.886 1.00 92.56 188 PRO A C 1
ATOM 1501 O O . PRO A 1 188 ? 2.486 -11.031 4.415 1.00 92.56 188 PRO A O 1
ATOM 1504 N N . SER A 1 189 ? 3.061 -8.862 4.320 1.00 85.12 189 SER A N 1
ATOM 1505 C CA . SER A 1 189 ? 3.932 -9.018 3.151 1.00 85.12 189 SER A CA 1
ATOM 1506 C C . SER A 1 189 ? 5.366 -9.332 3.586 1.00 85.12 189 SER A C 1
ATOM 1508 O O . SER A 1 189 ? 5.811 -8.972 4.678 1.00 85.12 189 SER A O 1
ATOM 1510 N N . THR A 1 190 ? 6.149 -9.982 2.722 1.00 73.62 190 THR A N 1
ATOM 1511 C CA . THR A 1 190 ? 7.584 -10.169 2.993 1.00 73.62 190 THR A CA 1
ATOM 1512 C C . THR A 1 190 ? 8.362 -8.859 2.850 1.00 73.62 190 THR A C 1
ATOM 1514 O O . THR A 1 190 ? 9.381 -8.689 3.512 1.00 73.62 190 THR A O 1
ATOM 1517 N N . GLY A 1 191 ? 7.850 -7.912 2.055 1.00 59.78 191 GLY A N 1
ATOM 1518 C CA . GLY A 1 191 ? 8.500 -6.639 1.733 1.00 59.78 191 GLY A CA 1
ATOM 1519 C C . GLY A 1 191 ? 8.194 -5.473 2.676 1.00 59.78 191 GLY A C 1
ATOM 1520 O O . GLY A 1 191 ? 8.446 -4.330 2.313 1.00 59.78 191 GLY A O 1
ATOM 1521 N N . ASP A 1 192 ? 7.621 -5.712 3.856 1.00 60.53 192 ASP A N 1
ATOM 1522 C CA . ASP A 1 192 ? 7.198 -4.613 4.731 1.00 60.53 192 ASP A CA 1
ATOM 1523 C C . ASP A 1 192 ? 8.390 -3.738 5.182 1.00 60.53 192 ASP A C 1
ATOM 1525 O O . ASP A 1 192 ? 8.278 -2.516 5.232 1.00 60.53 192 ASP A O 1
ATOM 1529 N N . THR A 1 193 ? 9.581 -4.299 5.379 1.00 55.44 193 THR A N 1
ATOM 1530 C CA . THR A 1 193 ? 10.784 -3.546 5.785 1.00 55.44 193 THR A CA 1
ATOM 1531 C C . THR A 1 193 ? 11.507 -2.823 4.642 1.00 55.44 193 THR A C 1
ATOM 1533 O O . THR A 1 193 ? 12.480 -2.120 4.889 1.00 55.44 193 THR A O 1
ATOM 1536 N N . THR A 1 194 ? 11.060 -2.945 3.387 1.00 50.78 194 THR A N 1
ATOM 1537 C CA . THR A 1 194 ? 11.853 -2.504 2.222 1.00 50.78 194 THR A CA 1
ATOM 1538 C C . THR A 1 194 ? 11.635 -1.037 1.832 1.00 50.78 194 THR A C 1
ATOM 1540 O O . THR A 1 194 ? 11.898 -0.676 0.689 1.00 50.78 194 THR A O 1
ATOM 1543 N N . GLY A 1 195 ? 11.056 -0.207 2.709 1.00 50.50 195 GLY A N 1
ATOM 1544 C CA . GLY A 1 195 ? 10.794 1.216 2.433 1.00 50.50 195 GLY A CA 1
ATOM 1545 C C . GLY A 1 195 ? 9.765 1.501 1.327 1.00 50.50 195 GLY A C 1
ATOM 1546 O O . GLY A 1 195 ? 9.551 2.658 0.973 1.00 50.50 195 GLY A O 1
ATOM 1547 N N . ARG A 1 196 ? 9.097 0.469 0.789 1.00 51.91 196 ARG A N 1
ATOM 1548 C CA . ARG A 1 196 ? 8.116 0.612 -0.297 1.00 51.91 196 ARG A CA 1
ATOM 1549 C C . ARG A 1 196 ? 6.907 1.443 0.151 1.00 51.91 196 ARG A C 1
ATOM 1551 O O . ARG A 1 196 ? 6.439 1.265 1.281 1.00 51.91 196 ARG A O 1
ATOM 1558 N N . PRO A 1 197 ? 6.337 2.290 -0.728 1.00 58.31 197 PRO A N 1
ATOM 1559 C CA . PRO A 1 197 ? 5.093 2.994 -0.449 1.00 58.31 197 PRO A CA 1
ATOM 1560 C C . PRO A 1 197 ? 3.988 2.028 -0.011 1.00 58.31 197 PRO A C 1
ATOM 1562 O O . PRO A 1 197 ? 3.707 1.033 -0.679 1.00 58.31 197 PRO A O 1
ATOM 1565 N N . ARG A 1 198 ? 3.335 2.334 1.114 1.00 75.00 198 ARG A N 1
ATOM 1566 C CA . ARG A 1 198 ? 2.233 1.538 1.672 1.00 75.00 198 ARG A CA 1
ATOM 1567 C C . ARG A 1 198 ? 0.903 2.290 1.494 1.00 75.00 198 ARG A C 1
ATOM 1569 O O . ARG A 1 198 ? 0.411 2.872 2.462 1.00 75.00 198 ARG A O 1
ATOM 1576 N N . PRO A 1 199 ? 0.315 2.333 0.280 1.00 75.06 199 PRO A N 1
ATOM 1577 C CA . PRO A 1 199 ? -0.864 3.158 -0.008 1.00 75.06 199 PRO A CA 1
ATOM 1578 C C . PRO A 1 199 ? -2.066 2.784 0.866 1.00 75.06 199 PRO A C 1
ATOM 1580 O O . PRO A 1 199 ? -2.772 3.662 1.357 1.00 75.06 199 PRO A O 1
ATOM 1583 N N . THR A 1 200 ? -2.257 1.491 1.138 1.00 83.62 200 THR A N 1
ATOM 1584 C CA . THR A 1 200 ? -3.312 1.020 2.041 1.00 83.62 200 THR A CA 1
ATOM 1585 C C . THR A 1 200 ? -3.099 1.524 3.468 1.00 83.62 200 THR A C 1
ATOM 1587 O O . THR A 1 200 ? -4.039 2.029 4.071 1.00 83.62 200 THR A O 1
ATOM 1590 N N . LEU A 1 201 ? -1.865 1.460 3.986 1.00 89.06 201 LEU A N 1
ATOM 1591 C CA . LEU A 1 201 ? -1.546 1.971 5.321 1.00 89.06 201 LEU A CA 1
ATOM 1592 C C . LEU A 1 201 ? -1.798 3.478 5.403 1.00 89.06 201 LEU A C 1
ATOM 1594 O O . LEU A 1 201 ? -2.422 3.923 6.355 1.00 89.06 201 LEU A O 1
ATOM 1598 N N . ARG A 1 202 ? -1.404 4.257 4.384 1.00 87.12 202 ARG A N 1
ATOM 1599 C CA . ARG A 1 202 ? -1.678 5.706 4.338 1.00 87.12 202 ARG A CA 1
ATOM 1600 C C . ARG A 1 202 ? -3.175 6.016 4.431 1.00 87.12 202 ARG A C 1
ATOM 1602 O O . ARG A 1 202 ? -3.557 6.895 5.197 1.00 87.12 202 ARG A O 1
ATOM 1609 N N . LYS A 1 203 ? -4.026 5.274 3.708 1.00 88.06 203 LYS A N 1
ATOM 1610 C CA . LYS A 1 203 ? -5.491 5.426 3.799 1.00 88.06 203 LYS A CA 1
ATOM 1611 C C . LYS A 1 203 ? -6.008 5.155 5.214 1.00 88.06 203 LYS A C 1
ATOM 1613 O O . LYS A 1 203 ? -6.846 5.899 5.714 1.00 88.06 203 LYS A O 1
ATOM 1618 N N . VAL A 1 204 ? -5.519 4.098 5.860 1.00 94.12 204 VAL A N 1
ATOM 1619 C CA . VAL A 1 204 ? -5.955 3.730 7.216 1.00 94.12 204 VAL A CA 1
ATOM 1620 C C . VAL A 1 204 ? -5.437 4.727 8.260 1.00 94.12 204 VAL A C 1
ATOM 1622 O O . VAL A 1 204 ? -6.198 5.119 9.138 1.00 94.12 204 VAL A O 1
ATOM 1625 N N . VAL A 1 205 ? -4.203 5.224 8.120 1.00 93.06 205 VAL A N 1
ATOM 1626 C CA . VAL A 1 205 ? -3.639 6.296 8.964 1.00 93.06 205 VAL A CA 1
ATOM 1627 C C . VAL A 1 205 ? -4.476 7.569 8.867 1.00 93.06 205 VAL A C 1
ATOM 1629 O O . VAL A 1 205 ? -4.842 8.135 9.892 1.00 93.06 205 VAL A O 1
ATOM 1632 N N . ALA A 1 206 ? -4.852 7.992 7.657 1.00 89.31 206 ALA A N 1
ATOM 1633 C CA . ALA A 1 206 ? -5.708 9.163 7.475 1.00 89.31 206 ALA A CA 1
ATOM 1634 C C . ALA A 1 206 ? -7.067 9.003 8.184 1.00 89.31 206 ALA A C 1
ATOM 1636 O O . ALA A 1 206 ? -7.547 9.942 8.815 1.00 89.31 206 ALA A O 1
ATOM 1637 N N . ARG A 1 207 ? -7.658 7.800 8.142 1.00 92.25 207 ARG A N 1
ATOM 1638 C CA . ARG A 1 207 ? -8.906 7.484 8.859 1.00 92.25 207 ARG A CA 1
ATOM 1639 C C . ARG A 1 207 ? -8.729 7.511 10.375 1.00 92.25 207 ARG A C 1
ATOM 1641 O O . ARG A 1 207 ? -9.559 8.091 11.063 1.00 92.25 207 ARG A O 1
ATOM 1648 N N . ALA A 1 208 ? -7.652 6.921 10.886 1.00 95.25 208 ALA A N 1
ATOM 1649 C CA . ALA A 1 208 ? -7.340 6.935 12.312 1.00 95.25 208 ALA A CA 1
ATOM 1650 C C . ALA A 1 208 ? -7.137 8.370 12.828 1.00 95.25 208 ALA A C 1
ATOM 1652 O O . ALA A 1 208 ? -7.722 8.743 13.840 1.00 95.25 208 ALA A O 1
ATOM 1653 N N . LYS A 1 209 ? -6.408 9.208 12.081 1.00 92.94 209 LYS A N 1
ATOM 1654 C CA . LYS A 1 209 ? -6.250 10.636 12.389 1.00 92.94 209 LYS A CA 1
ATOM 1655 C C . LYS A 1 209 ? -7.575 11.395 12.373 1.00 92.94 209 LYS A C 1
ATOM 1657 O O . LYS A 1 209 ? -7.844 12.156 13.295 1.00 92.94 209 LYS A O 1
ATOM 1662 N N . ALA A 1 210 ? -8.419 11.167 11.366 1.00 90.56 210 ALA A N 1
ATOM 1663 C CA . ALA A 1 210 ? -9.748 11.778 11.294 1.00 90.56 210 ALA A CA 1
ATOM 1664 C C . ALA A 1 210 ? -10.659 11.355 12.463 1.00 90.56 210 ALA A C 1
ATOM 1666 O O . ALA A 1 210 ? -11.532 12.117 12.864 1.00 90.56 210 ALA A O 1
ATOM 1667 N N . ALA A 1 211 ? -10.430 10.168 13.032 1.00 93.00 211 ALA A N 1
ATOM 1668 C CA . ALA A 1 211 ? -11.098 9.680 14.235 1.00 93.00 211 ALA A CA 1
ATOM 1669 C C . ALA A 1 211 ? -10.437 10.146 15.552 1.00 93.00 211 ALA A C 1
ATOM 1671 O O . ALA A 1 211 ? -10.870 9.727 16.622 1.00 93.00 211 ALA A O 1
ATOM 1672 N N . GLY A 1 212 ? -9.396 10.987 15.499 1.00 95.06 212 GLY A N 1
ATOM 1673 C CA . GLY A 1 212 ? -8.694 11.489 16.685 1.00 95.06 212 GLY A CA 1
ATOM 1674 C C . GLY A 1 212 ? -7.798 10.460 17.383 1.00 95.06 212 GLY A C 1
ATOM 1675 O O . GLY A 1 212 ? -7.534 10.597 18.574 1.00 95.06 212 GLY A O 1
ATOM 1676 N N . LEU A 1 213 ? -7.354 9.421 16.672 1.00 97.06 213 LEU A N 1
ATOM 1677 C CA . LEU A 1 213 ? -6.472 8.374 17.198 1.00 97.06 213 LEU A CA 1
ATOM 1678 C C . LEU A 1 213 ? -4.993 8.691 16.929 1.00 97.06 213 LEU A C 1
ATOM 1680 O O . LEU A 1 213 ? -4.662 9.558 16.116 1.00 97.06 213 LEU A O 1
ATOM 1684 N N . SER A 1 214 ? -4.107 7.953 17.599 1.00 96.56 214 SER A N 1
ATOM 1685 C CA . SER A 1 214 ? -2.667 8.252 17.639 1.00 96.56 214 SER A CA 1
ATOM 1686 C C . SER A 1 214 ? -1.774 7.188 16.988 1.00 96.56 214 SER A C 1
ATOM 1688 O O . SER A 1 214 ? -0.574 7.414 16.803 1.00 96.56 214 SER A O 1
ATOM 1690 N N . SER A 1 215 ? -2.340 6.031 16.634 1.00 97.19 215 SER A N 1
ATOM 1691 C CA . SER A 1 215 ? -1.634 4.979 15.900 1.00 97.19 215 SER A CA 1
ATOM 1692 C C . SER A 1 215 ? -2.566 4.111 15.051 1.00 97.19 215 SER A C 1
ATOM 1694 O O . SER A 1 215 ? -3.793 4.132 15.197 1.00 97.19 215 SER A O 1
ATOM 1696 N N . VAL A 1 216 ? -1.972 3.339 14.142 1.00 97.94 216 VAL A N 1
ATOM 1697 C CA . VAL A 1 216 ? -2.609 2.191 13.486 1.00 97.94 216 VAL A CA 1
ATOM 1698 C C . VAL A 1 216 ? -1.838 0.943 13.877 1.00 97.94 216 VAL A C 1
ATOM 1700 O O . VAL A 1 216 ? -0.642 0.853 13.603 1.00 97.94 216 VAL A O 1
ATOM 1703 N N . ILE A 1 217 ? -2.537 -0.029 14.455 1.00 98.31 217 ILE A N 1
ATOM 1704 C CA . ILE A 1 217 ? -1.998 -1.334 14.825 1.00 98.31 217 ILE A CA 1
ATOM 1705 C C . ILE A 1 217 ? -2.593 -2.372 13.877 1.00 98.31 217 ILE A C 1
ATOM 1707 O O . ILE A 1 217 ? -3.803 -2.566 13.819 1.00 98.31 217 ILE A O 1
ATOM 1711 N N . VAL A 1 218 ? -1.743 -3.020 13.094 1.00 97.94 218 VAL A N 1
ATOM 1712 C CA . VAL A 1 218 ? -2.110 -3.991 12.069 1.00 97.94 218 VAL A CA 1
ATOM 1713 C C . VAL A 1 218 ? -1.927 -5.398 12.609 1.00 97.94 218 VAL A C 1
ATOM 1715 O O . VAL A 1 218 ? -0.804 -5.829 12.872 1.00 97.94 218 VAL A O 1
ATOM 1718 N N . VAL A 1 219 ? -3.027 -6.135 12.666 1.00 98.50 219 VAL A N 1
ATOM 1719 C CA . VAL A 1 219 ? -3.068 -7.589 12.855 1.00 98.50 219 VAL A CA 1
ATOM 1720 C C . VAL A 1 219 ? -3.604 -8.239 11.585 1.00 98.50 219 VAL A C 1
ATOM 1722 O O . VAL A 1 219 ? -4.124 -7.564 10.696 1.00 98.50 219 VAL A O 1
ATOM 1725 N N . ASN A 1 220 ? -3.442 -9.550 11.437 1.00 98.44 220 ASN A N 1
ATOM 1726 C CA . ASN A 1 220 ? -3.848 -10.242 10.218 1.00 98.44 220 ASN A CA 1
ATOM 1727 C C . ASN A 1 220 ? -4.560 -11.551 10.529 1.00 98.44 220 ASN A C 1
ATOM 1729 O O . ASN A 1 220 ? -4.221 -12.212 11.504 1.00 98.44 220 ASN A O 1
ATOM 1733 N N . LEU A 1 221 ? -5.487 -11.962 9.659 1.00 98.44 221 LEU A N 1
ATOM 1734 C CA . LEU A 1 221 ? -6.124 -13.281 9.735 1.00 98.44 221 LEU A CA 1
ATOM 1735 C C . LEU A 1 221 ? -5.085 -14.409 9.830 1.00 98.44 221 LEU A C 1
ATOM 1737 O O . LEU A 1 221 ? -5.277 -15.379 10.566 1.00 98.44 221 LEU A O 1
ATOM 1741 N N . PHE A 1 222 ? -3.992 -14.257 9.086 1.00 98.50 222 PHE A N 1
ATOM 1742 C CA . PHE A 1 222 ? -2.859 -15.167 9.024 1.00 98.50 222 PHE A CA 1
ATOM 1743 C C . PHE A 1 222 ? -1.577 -14.388 9.306 1.00 98.50 222 PHE A C 1
ATOM 1745 O O . PHE A 1 222 ? -1.307 -13.405 8.618 1.00 98.50 222 PHE A O 1
ATOM 1752 N N . SER A 1 223 ? -0.762 -14.821 10.269 1.00 98.00 223 SER A N 1
ATOM 1753 C CA . SER A 1 223 ? 0.509 -14.137 10.561 1.00 98.00 223 SER A CA 1
ATOM 1754 C C . SER A 1 223 ? 1.633 -14.530 9.605 1.00 98.00 223 SER A C 1
ATOM 1756 O O . SER A 1 223 ? 2.662 -13.857 9.575 1.00 98.00 223 SER A O 1
ATOM 1758 N N . TRP A 1 224 ? 1.452 -15.585 8.802 1.00 97.88 224 TRP A N 1
ATOM 1759 C CA . TRP A 1 224 ? 2.429 -16.010 7.801 1.00 97.88 224 TRP A CA 1
ATOM 1760 C C . TRP A 1 224 ? 2.706 -14.914 6.766 1.00 97.88 224 TRP A C 1
ATOM 1762 O O . TRP A 1 224 ? 1.799 -14.395 6.105 1.00 97.88 224 TRP A O 1
ATOM 1772 N N . ARG A 1 225 ? 3.986 -14.581 6.584 1.00 94.25 225 ARG A N 1
ATOM 1773 C CA . ARG A 1 225 ? 4.420 -13.541 5.649 1.00 94.25 225 ARG A CA 1
ATOM 1774 C C . ARG A 1 225 ? 4.410 -14.062 4.214 1.00 94.25 225 ARG A C 1
ATOM 1776 O O . ARG A 1 225 ? 5.161 -14.963 3.850 1.00 94.25 225 ARG A O 1
ATOM 1783 N N . ALA A 1 226 ? 3.595 -13.444 3.365 1.00 89.69 226 ALA A N 1
ATOM 1784 C CA . ALA A 1 226 ? 3.516 -13.741 1.940 1.00 89.69 226 ALA A CA 1
ATOM 1785 C C . ALA A 1 226 ? 3.066 -12.505 1.149 1.00 89.69 226 ALA A C 1
ATOM 1787 O O . ALA A 1 226 ? 2.104 -11.833 1.502 1.00 89.69 226 ALA A O 1
ATOM 1788 N N . THR A 1 227 ? 3.726 -12.202 0.033 1.00 82.56 227 THR A N 1
ATOM 1789 C CA . THR A 1 227 ? 3.392 -11.001 -0.757 1.00 82.56 227 THR A CA 1
ATOM 1790 C C . THR A 1 227 ? 2.069 -11.133 -1.508 1.00 82.56 227 THR A C 1
ATOM 1792 O O . THR A 1 227 ? 1.379 -10.138 -1.717 1.00 82.56 227 THR A O 1
ATOM 1795 N N . LYS A 1 228 ? 1.714 -12.346 -1.955 1.00 84.88 228 LYS A N 1
ATOM 1796 C CA . LYS A 1 228 ? 0.515 -12.594 -2.765 1.00 84.88 228 LYS A CA 1
ATOM 1797 C C . LYS A 1 228 ? -0.408 -13.609 -2.079 1.00 84.88 228 LYS A C 1
ATOM 1799 O O . LYS A 1 228 ? 0.085 -14.621 -1.581 1.00 84.88 228 LYS A O 1
ATOM 1804 N N . PRO A 1 229 ? -1.743 -13.446 -2.164 1.00 88.25 229 PRO A N 1
ATOM 1805 C CA . PRO A 1 229 ? -2.697 -14.422 -1.623 1.00 88.25 229 PRO A CA 1
ATOM 1806 C C . PRO A 1 229 ? -2.523 -15.847 -2.173 1.00 88.25 229 PRO A C 1
ATOM 1808 O O . PRO A 1 229 ? -2.775 -16.826 -1.475 1.00 88.25 229 PRO A O 1
ATOM 1811 N N . ALA A 1 230 ? -2.054 -15.983 -3.418 1.00 90.69 230 ALA A N 1
ATOM 1812 C CA . ALA A 1 230 ? -1.748 -17.284 -4.013 1.00 90.69 230 ALA A CA 1
ATOM 1813 C C . ALA A 1 230 ? -0.582 -18.002 -3.307 1.00 90.69 230 ALA A C 1
ATOM 1815 O O . ALA A 1 230 ? -0.600 -19.227 -3.191 1.00 90.69 230 ALA A O 1
ATOM 1816 N N . ASP A 1 231 ? 0.405 -17.250 -2.812 1.00 92.81 231 ASP A N 1
ATOM 1817 C CA . ASP A 1 231 ? 1.541 -17.796 -2.068 1.00 92.81 231 ASP A CA 1
ATOM 1818 C C . ASP A 1 231 ? 1.112 -18.228 -0.666 1.00 92.81 231 ASP A C 1
ATOM 1820 O O . ASP A 1 231 ? 1.471 -19.320 -0.236 1.00 92.81 231 ASP A O 1
ATOM 1824 N N . LEU A 1 232 ? 0.256 -17.437 -0.010 1.00 94.56 232 LEU A N 1
ATOM 1825 C CA . LEU A 1 232 ? -0.373 -17.808 1.259 1.00 94.56 232 LEU A CA 1
ATOM 1826 C C . LEU A 1 232 ? -1.178 -19.112 1.125 1.00 94.56 232 LEU A C 1
ATOM 1828 O O . LEU A 1 232 ? -1.001 -20.045 1.904 1.00 94.56 232 LEU A O 1
ATOM 1832 N N . LYS A 1 233 ? -2.019 -19.217 0.085 1.00 95.38 233 LYS A N 1
ATOM 1833 C CA . LYS A 1 233 ? -2.806 -20.430 -0.195 1.00 95.38 233 LYS A CA 1
ATOM 1834 C C . LYS A 1 233 ? -1.924 -21.648 -0.489 1.00 95.38 233 LYS A C 1
ATOM 1836 O O . LYS A 1 233 ? -2.316 -22.769 -0.177 1.00 95.38 233 LYS A O 1
ATOM 1841 N N . ARG A 1 234 ? -0.764 -21.451 -1.123 1.00 95.62 234 ARG A N 1
ATOM 1842 C CA . ARG A 1 234 ? 0.205 -22.527 -1.363 1.00 95.62 234 ARG A CA 1
ATOM 1843 C C . ARG A 1 234 ? 0.865 -22.967 -0.057 1.00 95.62 234 ARG A C 1
ATOM 1845 O O . ARG A 1 234 ? 0.894 -24.163 0.197 1.00 95.62 234 ARG A O 1
ATOM 1852 N N . ALA A 1 235 ? 1.314 -22.023 0.770 1.00 95.12 235 ALA A N 1
ATOM 1853 C CA . ALA A 1 235 ? 1.930 -22.307 2.066 1.00 95.12 235 ALA A CA 1
ATOM 1854 C C . ALA A 1 235 ? 0.989 -23.076 3.007 1.00 95.12 235 ALA A C 1
ATOM 1856 O O . ALA A 1 235 ? 1.441 -23.967 3.714 1.00 95.12 235 ALA A O 1
ATOM 1857 N N . ALA A 1 236 ? -0.323 -22.821 2.934 1.00 96.00 236 ALA A N 1
ATOM 1858 C CA . ALA A 1 236 ? -1.343 -23.527 3.716 1.00 96.00 236 ALA A CA 1
ATOM 1859 C C . ALA A 1 236 ? -1.379 -25.056 3.518 1.00 96.00 236 ALA A C 1
ATOM 1861 O O . ALA A 1 236 ? -2.072 -25.744 4.262 1.00 96.00 236 ALA A O 1
ATOM 1862 N N . ARG A 1 237 ? -0.710 -25.590 2.487 1.00 95.25 237 ARG A N 1
ATOM 1863 C CA . ARG A 1 237 ? -0.627 -27.037 2.241 1.00 95.25 237 ARG A CA 1
ATOM 1864 C C . ARG A 1 237 ? 0.351 -27.734 3.181 1.00 95.25 237 ARG A C 1
ATOM 1866 O O . ARG A 1 237 ? 0.085 -28.861 3.577 1.00 95.25 237 ARG A O 1
ATOM 1873 N N . ASP A 1 238 ? 1.436 -27.046 3.528 1.00 95.50 238 ASP A N 1
ATOM 1874 C CA . ASP A 1 238 ? 2.605 -27.644 4.181 1.00 95.50 238 ASP A CA 1
ATOM 1875 C C . ASP A 1 238 ? 2.988 -26.927 5.490 1.00 95.50 238 ASP A C 1
ATOM 1877 O O . ASP A 1 238 ? 3.812 -27.423 6.258 1.00 95.50 238 ASP A O 1
ATOM 1881 N N . HIS A 1 239 ? 2.390 -25.764 5.770 1.00 95.38 239 HIS A N 1
ATOM 1882 C CA . HIS A 1 239 ? 2.696 -24.930 6.930 1.00 95.38 239 HIS A CA 1
ATOM 1883 C C . HIS A 1 239 ? 1.427 -24.461 7.649 1.00 95.38 239 HIS A C 1
ATOM 1885 O O . HIS A 1 239 ? 0.398 -24.192 7.023 1.00 95.38 239 HIS A O 1
ATOM 1891 N N . ASP A 1 240 ? 1.524 -24.285 8.970 1.00 96.50 240 ASP A N 1
ATOM 1892 C CA . ASP A 1 240 ? 0.528 -23.538 9.741 1.00 96.50 240 ASP A CA 1
ATOM 1893 C C . ASP A 1 240 ? 0.619 -22.056 9.373 1.00 96.50 240 ASP A C 1
ATOM 1895 O O . ASP A 1 240 ? 1.426 -21.317 9.916 1.00 96.50 240 ASP A O 1
ATOM 1899 N N . ILE A 1 241 ? -0.213 -21.598 8.443 1.00 97.62 241 ILE A N 1
ATOM 1900 C CA . ILE A 1 241 ? -0.193 -20.191 8.029 1.00 97.62 241 ILE A CA 1
ATOM 1901 C C . ILE A 1 241 ? -0.878 -19.247 9.025 1.00 97.62 241 ILE A C 1
ATOM 1903 O O . ILE A 1 241 ? -0.735 -18.028 8.904 1.00 97.62 241 ILE A O 1
ATOM 1907 N N . VAL A 1 242 ? -1.639 -19.775 9.992 1.00 98.19 242 VAL A N 1
ATOM 1908 C CA . VAL A 1 242 ? -2.275 -18.945 11.018 1.00 98.19 242 VAL A CA 1
ATOM 1909 C C . VAL A 1 242 ? -1.193 -18.456 11.960 1.00 98.19 242 VAL A C 1
ATOM 1911 O O . VAL A 1 242 ? -1.030 -17.245 12.087 1.00 98.19 242 VAL A O 1
ATOM 1914 N N . GLY A 1 243 ? -0.409 -19.371 12.527 1.00 96.69 243 GLY A N 1
ATOM 1915 C CA . GLY A 1 243 ? 0.658 -19.086 13.476 1.00 96.69 243 GLY A CA 1
ATOM 1916 C C . GLY A 1 243 ? 0.155 -19.023 14.921 1.00 96.69 243 GLY A C 1
ATOM 1917 O O . GLY A 1 243 ? -0.889 -18.447 15.227 1.00 96.69 243 GLY A O 1
ATOM 1918 N N . ARG A 1 244 ? 0.942 -19.603 15.832 1.00 95.81 244 ARG A N 1
ATOM 1919 C CA . ARG A 1 244 ? 0.527 -19.961 17.202 1.00 95.81 244 ARG A CA 1
ATOM 1920 C C . ARG A 1 244 ? 0.001 -18.818 18.087 1.00 95.81 244 ARG A C 1
ATOM 1922 O O . ARG A 1 244 ? -0.762 -19.089 19.002 1.00 95.81 244 ARG A O 1
ATOM 1929 N N . ARG A 1 245 ? 0.422 -17.569 17.848 1.00 96.50 245 ARG A N 1
ATOM 1930 C CA . ARG A 1 245 ? 0.049 -16.389 18.662 1.00 96.50 245 ARG A CA 1
ATOM 1931 C C . ARG A 1 245 ? -1.015 -15.507 18.017 1.00 96.50 245 ARG A C 1
ATOM 1933 O O . ARG A 1 245 ? -1.421 -14.508 18.595 1.00 96.50 245 ARG A O 1
ATOM 1940 N N . THR A 1 246 ? -1.453 -15.843 16.809 1.00 98.00 246 THR A N 1
ATOM 1941 C CA . THR A 1 246 ? -2.257 -14.935 15.986 1.00 98.00 246 THR A CA 1
ATOM 1942 C C . THR A 1 246 ? -3.598 -14.602 16.621 1.00 98.00 246 THR A C 1
ATOM 1944 O O . THR A 1 246 ? -3.967 -13.435 16.660 1.00 98.00 246 THR A O 1
ATOM 1947 N N . ASP A 1 247 ? -4.310 -15.596 17.155 1.00 98.56 247 ASP A N 1
ATOM 1948 C CA . ASP A 1 247 ? -5.613 -15.360 17.791 1.00 98.56 247 ASP A CA 1
ATOM 1949 C C . ASP A 1 247 ? -5.496 -14.538 19.074 1.00 98.56 247 ASP A C 1
ATOM 1951 O O . ASP A 1 247 ? -6.260 -13.597 19.263 1.00 98.56 247 ASP A O 1
ATOM 1955 N N . GLU A 1 248 ? -4.511 -14.854 19.916 1.00 98.38 248 GLU A N 1
ATOM 1956 C CA . GLU A 1 248 ? -4.224 -14.116 21.150 1.00 98.38 248 GLU A CA 1
ATOM 1957 C C . GLU A 1 248 ? -3.966 -12.632 20.859 1.00 98.38 248 GLU A C 1
ATOM 1959 O O . GLU A 1 248 ? -4.628 -11.762 21.422 1.00 98.38 248 GLU A O 1
ATOM 1964 N N . VAL A 1 249 ? -3.078 -12.354 19.902 1.00 98.31 249 VAL A N 1
ATOM 1965 C CA . VAL A 1 249 ? -2.690 -10.993 19.512 1.00 98.31 249 VAL A CA 1
ATOM 1966 C C . VAL A 1 249 ? -3.855 -10.229 18.874 1.00 98.31 249 VAL A C 1
ATOM 1968 O O . VAL A 1 249 ? -4.026 -9.039 19.135 1.00 98.31 249 VAL A O 1
ATOM 1971 N N . ILE A 1 250 ? -4.695 -10.893 18.070 1.00 98.62 250 ILE A N 1
ATOM 1972 C CA . ILE A 1 250 ? -5.909 -10.278 17.512 1.00 98.62 250 ILE A CA 1
ATOM 1973 C C . ILE A 1 250 ? -6.871 -9.859 18.629 1.00 98.62 250 ILE A C 1
ATOM 1975 O O . ILE A 1 250 ? -7.363 -8.730 18.602 1.00 98.62 250 ILE A O 1
ATOM 1979 N N . ILE A 1 251 ? -7.151 -10.752 19.582 1.00 98.62 251 ILE A N 1
ATOM 1980 C CA . ILE A 1 251 ? -8.089 -10.496 20.685 1.00 98.62 251 ILE A CA 1
ATOM 1981 C C . ILE A 1 251 ? -7.585 -9.334 21.541 1.00 98.62 251 ILE A C 1
ATOM 1983 O O . ILE A 1 251 ? -8.342 -8.407 21.827 1.00 98.62 251 ILE A O 1
ATOM 1987 N N . GLU A 1 252 ? -6.309 -9.372 21.929 1.00 98.25 252 GLU A N 1
ATOM 1988 C CA . GLU A 1 252 ? -5.683 -8.342 22.756 1.00 98.25 252 GLU A CA 1
ATOM 1989 C C . GLU A 1 252 ? -5.755 -6.965 22.086 1.00 98.25 252 GLU A C 1
ATOM 1991 O O . GLU A 1 252 ? -6.292 -6.016 22.664 1.00 98.25 252 GLU A O 1
ATOM 1996 N N . ILE A 1 253 ? -5.295 -6.868 20.834 1.00 98.31 253 ILE A N 1
ATOM 1997 C CA . ILE A 1 253 ? -5.238 -5.597 20.108 1.00 98.31 253 ILE A CA 1
ATOM 1998 C C . ILE A 1 253 ? -6.641 -5.082 19.771 1.00 98.31 253 ILE A C 1
ATOM 2000 O O . ILE A 1 253 ? -6.896 -3.886 19.885 1.00 98.31 253 ILE A O 1
ATOM 2004 N N . SER A 1 254 ? -7.573 -5.958 19.384 1.00 98.31 254 SER A N 1
ATOM 2005 C CA . SER A 1 254 ? -8.955 -5.551 19.110 1.00 98.31 254 SER A CA 1
ATOM 2006 C C . SER A 1 254 ? -9.629 -4.972 20.354 1.00 98.31 254 SER A C 1
ATOM 2008 O O . SER A 1 254 ? -10.258 -3.922 20.263 1.00 98.31 254 SER A O 1
ATOM 2010 N N . LYS A 1 255 ? -9.437 -5.600 21.520 1.00 98.00 255 LYS A N 1
ATOM 2011 C CA . LYS A 1 255 ? -10.057 -5.183 22.785 1.00 98.00 255 LYS A CA 1
ATOM 2012 C C . LYS A 1 255 ? -9.533 -3.844 23.318 1.00 98.00 255 LYS A C 1
ATOM 2014 O O . LYS A 1 255 ? -10.272 -3.118 23.976 1.00 98.00 255 LYS A O 1
ATOM 2019 N N . GLN A 1 256 ? -8.261 -3.517 23.086 1.00 96.62 256 GLN A N 1
ATOM 2020 C CA . GLN A 1 256 ? -7.667 -2.252 23.553 1.00 96.62 256 GLN A CA 1
ATOM 2021 C C . GLN A 1 256 ? -7.893 -1.074 22.592 1.00 96.62 256 GLN A C 1
ATOM 2023 O O . GLN A 1 256 ? -7.638 0.079 22.948 1.00 96.62 256 GLN A O 1
ATOM 2028 N N . SER A 1 257 ? -8.336 -1.348 21.365 1.00 98.00 257 SER A N 1
ATOM 2029 C CA . SER A 1 257 ? -8.513 -0.340 20.326 1.00 98.00 257 SER A CA 1
ATOM 2030 C C . SER A 1 257 ? -9.936 0.225 20.326 1.00 98.00 257 SER A C 1
ATOM 2032 O O . SER A 1 257 ? -10.886 -0.537 20.177 1.00 98.00 257 SER A O 1
ATOM 2034 N N . PRO A 1 258 ? -10.123 1.561 20.365 1.00 97.94 258 PRO A N 1
ATOM 2035 C CA . PRO A 1 258 ? -11.455 2.170 20.272 1.00 97.94 258 PRO A CA 1
ATOM 2036 C C . PRO A 1 258 ? -12.182 1.872 18.956 1.00 97.94 258 PRO A C 1
ATOM 2038 O O . PRO A 1 258 ? -13.403 1.970 18.882 1.00 97.94 258 PRO A O 1
ATOM 2041 N N . ILE A 1 259 ? -11.425 1.560 17.900 1.00 98.31 259 ILE A N 1
ATOM 2042 C CA . ILE A 1 259 ? -11.942 1.171 16.590 1.00 98.31 259 ILE A CA 1
ATOM 2043 C C . ILE A 1 259 ? -11.208 -0.088 16.140 1.00 98.31 259 ILE A C 1
ATOM 2045 O O . ILE A 1 259 ? -9.989 -0.059 15.954 1.00 98.31 259 ILE A O 1
ATOM 2049 N N . THR A 1 260 ? -11.967 -1.153 15.886 1.00 98.62 260 THR A N 1
ATOM 2050 C CA . THR A 1 260 ? -11.495 -2.348 15.180 1.00 98.62 260 THR A CA 1
ATOM 2051 C C . THR A 1 260 ? -12.026 -2.333 13.747 1.00 98.62 260 THR A C 1
ATOM 2053 O O . THR A 1 260 ? -13.214 -2.521 13.507 1.00 98.62 260 THR A O 1
ATOM 2056 N N . LEU A 1 261 ? -11.144 -2.108 12.777 1.00 98.50 261 LEU A N 1
ATOM 2057 C CA . LEU A 1 261 ? -11.425 -2.127 11.345 1.00 98.50 261 LEU A CA 1
ATOM 2058 C C . LEU A 1 261 ? -11.135 -3.512 10.750 1.00 98.50 261 LEU A C 1
ATOM 2060 O O . LEU A 1 261 ? -9.984 -3.867 10.485 1.00 98.50 261 LEU A O 1
ATOM 2064 N N . ALA A 1 262 ? -12.189 -4.261 10.453 1.00 98.38 262 ALA A N 1
ATOM 2065 C CA . ALA A 1 262 ? -12.156 -5.454 9.620 1.00 98.38 262 ALA A CA 1
ATOM 2066 C C . ALA A 1 262 ? -12.009 -5.061 8.140 1.00 98.38 262 ALA A C 1
ATOM 2068 O O . ALA A 1 262 ? -12.871 -4.374 7.588 1.00 98.38 262 ALA A O 1
ATOM 2069 N N . ALA A 1 263 ? -10.912 -5.470 7.486 1.00 97.44 263 ALA A N 1
ATOM 2070 C CA . ALA A 1 263 ? -10.653 -5.107 6.089 1.00 97.44 263 ALA A CA 1
ATOM 2071 C C . ALA A 1 263 ? -9.679 -6.067 5.369 1.00 97.44 263 ALA A C 1
ATOM 2073 O O . ALA A 1 263 ? -8.712 -5.641 4.727 1.00 97.44 263 ALA A O 1
ATOM 2074 N N . TRP A 1 264 ? -9.921 -7.377 5.468 1.00 96.56 264 TRP A N 1
ATOM 2075 C CA . TRP A 1 264 ? -9.056 -8.424 4.903 1.00 96.56 264 TRP A CA 1
ATOM 2076 C C . TRP A 1 264 ? -9.384 -8.833 3.454 1.00 96.56 264 TRP A C 1
ATOM 2078 O O . TRP A 1 264 ? -8.585 -9.512 2.809 1.00 96.56 264 TRP A O 1
ATOM 2088 N N . GLY A 1 265 ? -10.508 -8.391 2.888 1.00 94.81 265 GLY A N 1
ATOM 2089 C CA . GLY A 1 265 ? -10.880 -8.681 1.501 1.00 94.81 265 GLY A CA 1
ATOM 2090 C C . GLY A 1 265 ? -11.360 -10.118 1.261 1.00 94.81 265 GLY A C 1
ATOM 2091 O O . GLY A 1 265 ? -11.462 -10.939 2.166 1.00 94.81 265 GLY A O 1
ATOM 2092 N N . SER A 1 266 ? -11.642 -10.448 -0.002 1.00 92.31 266 SER A N 1
ATOM 2093 C CA . SER A 1 266 ? -12.322 -11.696 -0.401 1.00 92.31 266 SER A CA 1
ATOM 2094 C C . SER A 1 266 ? -11.575 -12.995 -0.077 1.00 92.31 266 SER A C 1
ATOM 2096 O O . SER A 1 266 ? -12.155 -14.076 -0.146 1.00 92.31 266 SER A O 1
ATOM 2098 N N . HIS A 1 267 ? -10.290 -12.927 0.268 1.00 93.44 267 HIS A N 1
ATOM 2099 C CA . HIS A 1 267 ? -9.489 -14.103 0.604 1.00 93.44 267 HIS A CA 1
ATOM 2100 C C . HIS A 1 267 ? -9.612 -14.541 2.069 1.00 93.44 267 HIS A C 1
ATOM 2102 O O . HIS A 1 267 ? -9.036 -15.568 2.426 1.00 93.44 267 HIS A O 1
ATOM 2108 N N . GLY A 1 268 ? -10.403 -13.839 2.890 1.00 92.44 268 GLY A N 1
ATOM 2109 C CA . GLY A 1 268 ? -10.746 -14.283 4.246 1.00 92.44 268 GLY A CA 1
ATOM 2110 C C . GLY A 1 268 ? -11.448 -15.643 4.295 1.00 92.44 268 GLY A C 1
ATOM 2111 O O . GLY A 1 268 ? -11.322 -16.365 5.282 1.00 92.44 268 GLY A O 1
ATOM 2112 N N . ILE A 1 269 ? -12.084 -16.055 3.193 1.00 93.19 269 ILE A N 1
ATOM 2113 C CA . ILE A 1 269 ? -12.730 -17.366 3.054 1.00 93.19 269 ILE A CA 1
ATOM 2114 C C . ILE A 1 269 ? -11.751 -18.547 3.155 1.00 93.19 269 ILE A C 1
ATOM 2116 O O . ILE A 1 269 ? -12.166 -19.680 3.411 1.00 93.19 269 ILE A O 1
ATOM 2120 N N . LEU A 1 270 ? -10.448 -18.314 2.956 1.00 94.75 270 LEU A N 1
ATOM 2121 C CA . LEU A 1 270 ? -9.426 -19.348 3.096 1.00 94.75 270 LEU A CA 1
ATOM 2122 C C . LEU A 1 270 ? -9.514 -19.968 4.498 1.00 94.75 270 LEU A C 1
ATOM 2124 O O . LEU A 1 270 ? -9.456 -19.259 5.497 1.00 94.75 270 LEU A O 1
ATOM 2128 N N . LEU A 1 271 ? -9.687 -21.292 4.566 1.00 94.94 271 LEU A N 1
ATOM 2129 C CA . LEU A 1 271 ? -9.856 -22.049 5.816 1.00 94.94 271 LEU A CA 1
ATOM 2130 C C . LEU A 1 271 ? -11.030 -21.566 6.702 1.00 94.94 271 LEU A C 1
ATOM 2132 O O . LEU A 1 271 ? -11.054 -21.848 7.895 1.00 94.94 271 LEU A O 1
ATOM 2136 N N . GLY A 1 272 ? -11.995 -20.821 6.143 1.00 94.06 272 GLY A N 1
ATOM 2137 C CA . GLY A 1 272 ? -13.078 -20.196 6.914 1.00 94.06 272 GLY A CA 1
ATOM 2138 C C . GLY A 1 272 ? -12.591 -19.137 7.911 1.00 94.06 272 GLY A C 1
ATOM 2139 O O . GLY A 1 272 ? -13.292 -18.824 8.877 1.00 94.06 272 GLY A O 1
ATOM 2140 N N . ARG A 1 273 ? -11.379 -18.603 7.706 1.00 96.44 273 ARG A N 1
ATOM 2141 C CA . ARG A 1 273 ? -10.657 -17.828 8.714 1.00 96.44 273 ARG A CA 1
ATOM 2142 C C . ARG A 1 273 ? -11.297 -16.479 9.012 1.00 96.44 273 ARG A C 1
ATOM 2144 O O . ARG A 1 273 ? -11.375 -16.115 10.179 1.00 96.44 273 ARG A O 1
ATOM 2151 N N . GLY A 1 274 ? -11.795 -15.771 7.999 1.00 96.50 274 GLY A N 1
ATOM 2152 C CA . GLY A 1 274 ? -12.469 -14.481 8.169 1.00 96.50 274 GLY A CA 1
ATOM 2153 C C . GLY A 1 274 ? -13.646 -14.581 9.139 1.00 96.50 274 GLY A C 1
ATOM 2154 O O . GLY A 1 274 ? -13.723 -13.829 10.107 1.00 96.50 274 GLY A O 1
ATOM 2155 N N . ARG A 1 275 ? -14.507 -15.592 8.960 1.00 94.62 275 ARG A N 1
ATOM 2156 C CA . ARG A 1 275 ? -15.643 -15.858 9.856 1.00 94.62 275 ARG A CA 1
ATOM 2157 C C . ARG A 1 275 ? -15.214 -16.282 11.262 1.00 94.62 275 ARG A C 1
ATOM 2159 O O . ARG A 1 275 ? -15.891 -15.935 12.225 1.00 94.62 275 ARG A O 1
ATOM 2166 N N . ALA A 1 276 ? -14.134 -17.054 11.387 1.00 96.50 276 ALA A N 1
ATOM 2167 C CA . ALA A 1 276 ? -13.602 -17.452 12.689 1.00 96.50 276 ALA A CA 1
ATOM 2168 C C . ALA A 1 276 ? -13.068 -16.238 13.464 1.00 96.50 276 ALA A C 1
ATOM 2170 O O . ALA A 1 276 ? -13.469 -16.029 14.604 1.00 96.50 276 ALA A O 1
ATOM 2171 N N . VAL A 1 277 ? -12.246 -15.405 12.818 1.00 97.88 277 VAL A N 1
ATOM 2172 C CA . VAL A 1 277 ? -11.667 -14.198 13.424 1.00 97.88 277 VAL A CA 1
ATOM 2173 C C . VAL A 1 277 ? -12.727 -13.164 13.752 1.00 97.88 277 VAL A C 1
ATOM 2175 O O . VAL A 1 277 ? -12.653 -12.565 14.813 1.00 97.88 277 VAL A O 1
ATOM 2178 N N . ALA A 1 278 ? -13.746 -12.982 12.912 1.00 97.06 278 ALA A N 1
ATOM 2179 C CA . ALA A 1 278 ? -14.816 -12.023 13.178 1.00 97.06 278 ALA A CA 1
ATOM 2180 C C . ALA A 1 278 ? -15.500 -12.230 14.543 1.00 97.06 278 ALA A C 1
ATOM 2182 O O . ALA A 1 278 ? -15.929 -11.263 15.157 1.00 97.06 278 ALA A O 1
ATOM 2183 N N . LYS A 1 279 ? -15.557 -13.475 15.038 1.00 96.25 279 LYS A N 1
ATOM 2184 C CA . LYS A 1 279 ? -16.101 -13.816 16.365 1.00 96.25 279 LYS A CA 1
ATOM 2185 C C . LYS A 1 279 ? -15.161 -13.479 17.527 1.00 96.25 279 LYS A C 1
ATOM 2187 O O . LYS A 1 279 ? -15.596 -13.508 18.672 1.00 96.25 279 LYS A O 1
ATOM 2192 N N . LEU A 1 280 ? -13.883 -13.242 17.240 1.00 97.06 280 LEU A N 1
ATOM 2193 C CA . LEU A 1 280 ? -12.850 -12.883 18.213 1.00 97.06 280 LEU A CA 1
ATOM 2194 C C . LEU A 1 280 ? -12.715 -11.364 18.386 1.00 97.06 280 LEU A C 1
ATOM 2196 O O . LEU A 1 280 ? -12.101 -10.921 19.352 1.00 97.06 280 LEU A O 1
ATOM 2200 N N . LEU A 1 281 ? -13.237 -10.580 17.438 1.00 97.62 281 LEU A N 1
ATOM 2201 C CA . LEU A 1 281 ? -13.119 -9.124 17.425 1.00 97.62 281 LEU A CA 1
ATOM 2202 C C . LEU A 1 281 ? -14.177 -8.471 18.315 1.00 97.62 281 LEU A C 1
ATOM 2204 O O . LEU A 1 281 ? -15.331 -8.900 18.334 1.00 97.62 281 LEU A O 1
ATOM 2208 N N . ASP A 1 282 ? -13.794 -7.386 18.983 1.00 93.56 282 ASP A N 1
ATOM 2209 C CA . ASP A 1 282 ? -14.710 -6.553 19.758 1.00 93.56 282 ASP A CA 1
ATOM 2210 C C . ASP A 1 282 ? -15.309 -5.455 18.865 1.00 93.56 282 ASP A C 1
ATOM 2212 O O . ASP A 1 282 ? -14.591 -4.595 18.348 1.00 93.56 282 ASP A O 1
ATOM 2216 N N . GLY A 1 283 ? -16.621 -5.535 18.621 1.00 95.88 283 GLY A N 1
ATOM 2217 C CA . GLY A 1 283 ? -17.380 -4.573 17.812 1.00 95.88 283 GLY A CA 1
ATOM 2218 C C . GLY A 1 283 ? -16.755 -4.219 16.451 1.00 95.88 283 GLY A C 1
ATOM 2219 O O . GLY A 1 283 ? -16.560 -3.030 16.181 1.00 95.88 283 GLY A O 1
ATOM 2220 N N . PRO A 1 284 ? -16.417 -5.193 15.579 1.00 97.69 284 PRO A N 1
ATOM 2221 C CA . PRO A 1 284 ? -15.714 -4.899 14.338 1.00 97.69 284 PRO A CA 1
ATOM 2222 C C . PRO A 1 284 ? -16.546 -4.016 13.401 1.00 97.69 284 PRO A C 1
ATOM 2224 O O . PRO A 1 284 ? -17.730 -4.252 13.162 1.00 97.69 284 PRO A O 1
ATOM 2227 N N . LEU A 1 285 ? -15.888 -3.024 12.810 1.00 98.25 285 LEU A N 1
ATOM 2228 C CA . LEU A 1 285 ? -16.415 -2.164 11.757 1.00 98.25 285 LEU A CA 1
ATOM 2229 C C . LEU A 1 285 ? -15.771 -2.522 10.416 1.00 98.25 285 LEU A C 1
ATOM 2231 O O . LEU A 1 285 ? -14.628 -2.969 10.366 1.00 98.25 285 LEU A O 1
ATOM 2235 N N . CYS A 1 286 ? -16.461 -2.276 9.308 1.00 97.81 286 CYS A N 1
ATOM 2236 C CA . CYS A 1 286 ? -15.929 -2.452 7.958 1.00 97.81 286 CYS A CA 1
ATOM 2237 C C . CYS A 1 286 ? -16.303 -1.288 7.032 1.00 97.81 286 CYS A C 1
ATOM 2239 O O . CYS A 1 286 ? -17.164 -0.460 7.336 1.00 97.81 286 CYS A O 1
ATOM 2241 N N . LEU A 1 287 ? -15.653 -1.246 5.865 1.00 95.38 287 LEU A N 1
ATOM 2242 C CA . LEU A 1 287 ? -15.879 -0.257 4.799 1.00 95.38 287 LEU A CA 1
ATOM 2243 C C . LEU A 1 287 ? -16.863 -0.782 3.735 1.00 95.38 287 LEU A C 1
ATOM 2245 O O . LEU A 1 287 ? -16.760 -0.458 2.551 1.00 95.38 287 LEU A O 1
ATOM 2249 N N . GLY A 1 288 ? -17.776 -1.655 4.159 1.00 94.62 288 GLY A N 1
ATOM 2250 C CA . GLY A 1 288 ? -18.657 -2.441 3.305 1.00 94.62 288 GLY A CA 1
ATOM 2251 C C . GLY A 1 288 ? -18.127 -3.849 3.039 1.00 94.62 288 GLY A C 1
ATOM 2252 O O . GLY A 1 288 ? -16.982 -4.185 3.350 1.00 94.62 288 GLY A O 1
ATOM 2253 N N . VAL A 1 289 ? -18.975 -4.671 2.422 1.00 94.56 289 VAL A N 1
ATOM 2254 C CA . VAL A 1 289 ? -18.720 -6.097 2.181 1.00 94.56 289 VAL A CA 1
ATOM 2255 C C . VAL A 1 289 ? -18.596 -6.425 0.688 1.00 94.56 289 VAL A C 1
ATOM 2257 O O . VAL A 1 289 ? -19.035 -5.673 -0.194 1.00 94.56 289 VAL A O 1
ATOM 2260 N N . THR A 1 290 ? -17.907 -7.519 0.378 1.00 90.81 290 THR A N 1
ATOM 2261 C CA . THR A 1 290 ? -17.871 -8.136 -0.952 1.00 90.81 290 THR A CA 1
ATOM 2262 C C . THR A 1 290 ? -19.168 -8.911 -1.210 1.00 90.81 290 THR A C 1
ATOM 2264 O O . THR A 1 290 ? -19.975 -9.117 -0.309 1.00 90.81 290 THR A O 1
ATOM 2267 N N . ALA A 1 291 ? -19.348 -9.411 -2.436 1.00 87.06 291 ALA A N 1
ATOM 2268 C CA . ALA A 1 291 ? -20.465 -10.304 -2.766 1.00 87.06 291 ALA A CA 1
ATOM 2269 C C . ALA A 1 291 ? -20.469 -11.618 -1.956 1.00 87.06 291 ALA A C 1
ATOM 2271 O O . ALA A 1 291 ? -21.492 -12.284 -1.885 1.00 87.06 291 ALA A O 1
ATOM 2272 N N . SER A 1 292 ? -19.331 -11.995 -1.365 1.00 85.56 292 SER A N 1
ATOM 2273 C CA . SER A 1 292 ? -19.193 -13.180 -0.515 1.00 85.56 292 SER A CA 1
ATOM 2274 C C . SER A 1 292 ? -19.316 -12.868 0.981 1.00 85.56 292 SER A C 1
ATOM 2276 O O . SER A 1 292 ? -18.933 -13.709 1.785 1.00 85.56 292 SER A O 1
ATOM 2278 N N . GLY A 1 293 ? -19.751 -11.658 1.351 1.00 91.19 293 GLY A N 1
ATOM 2279 C CA . GLY A 1 293 ? -19.893 -11.235 2.748 1.00 91.19 293 GLY A CA 1
ATOM 2280 C C . GLY A 1 293 ? -18.582 -10.857 3.450 1.00 91.19 293 GLY A C 1
ATOM 2281 O O . GLY A 1 293 ? -18.599 -10.515 4.621 1.00 91.19 293 GLY A O 1
ATOM 2282 N N . GLU A 1 294 ? -17.435 -10.862 2.763 1.00 94.69 294 GLU A N 1
ATOM 2283 C CA . GLU A 1 294 ? -16.144 -10.521 3.382 1.00 94.69 294 GLU A CA 1
ATOM 2284 C C . GLU A 1 294 ? -15.948 -8.992 3.428 1.00 94.69 294 GLU A C 1
ATOM 2286 O O . GLU A 1 294 ? -16.320 -8.300 2.477 1.00 94.69 294 GLU A O 1
ATOM 2291 N N . PRO 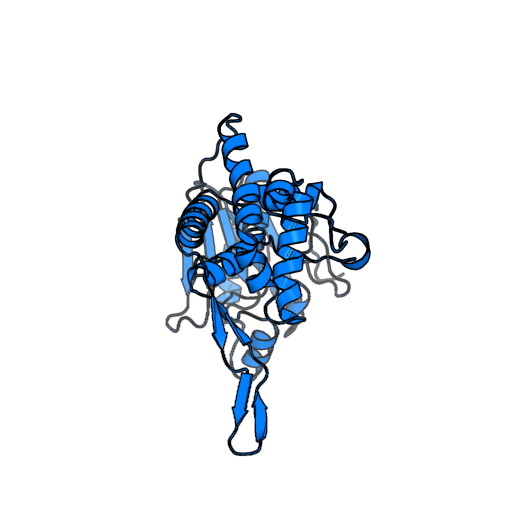A 1 295 ? -15.314 -8.416 4.461 1.00 97.00 295 PRO A N 1
ATOM 2292 C CA . PRO A 1 295 ? -15.081 -6.982 4.553 1.00 97.00 295 PRO A CA 1
ATOM 2293 C C . PRO A 1 295 ? -14.119 -6.513 3.459 1.00 97.00 295 PRO A C 1
ATOM 2295 O O . PRO A 1 295 ? -13.067 -7.111 3.207 1.00 97.00 295 PRO A O 1
ATOM 2298 N N . ARG A 1 296 ? -14.462 -5.406 2.798 1.00 95.44 296 ARG A N 1
ATOM 2299 C CA . ARG A 1 296 ? -13.662 -4.856 1.700 1.00 95.44 296 ARG A CA 1
ATOM 2300 C C . ARG A 1 296 ? -12.304 -4.367 2.188 1.00 95.44 296 ARG A C 1
ATOM 2302 O O . ARG A 1 296 ? -12.179 -3.703 3.212 1.00 95.44 296 ARG A O 1
ATOM 2309 N N . HIS A 1 297 ? -11.281 -4.643 1.388 1.00 93.94 297 HIS A N 1
ATOM 2310 C CA . HIS A 1 297 ? -9.934 -4.147 1.638 1.00 93.94 297 HIS A CA 1
ATOM 2311 C C . HIS A 1 297 ? -9.848 -2.625 1.369 1.00 93.94 297 HIS A C 1
ATOM 2313 O O . HIS A 1 297 ? -10.394 -2.174 0.354 1.00 93.94 297 HIS A O 1
ATOM 2319 N N . PRO A 1 298 ? -9.114 -1.823 2.178 1.00 90.81 298 PRO A N 1
ATOM 2320 C CA . PRO A 1 298 ? -9.173 -0.355 2.116 1.00 90.81 298 PRO A CA 1
ATOM 2321 C C . PRO A 1 298 ? -8.678 0.235 0.787 1.00 90.81 298 PRO A C 1
ATOM 2323 O O . PRO A 1 298 ? -9.032 1.350 0.407 1.00 90.81 298 PRO A O 1
ATOM 2326 N N . LEU A 1 299 ? -7.854 -0.517 0.051 1.00 86.12 299 LEU A N 1
ATOM 2327 C CA . LEU A 1 299 ? -7.366 -0.106 -1.266 1.00 86.12 299 LEU A CA 1
ATOM 2328 C C . LEU A 1 299 ? -8.511 0.154 -2.258 1.00 86.12 299 LEU A C 1
ATOM 2330 O O . LEU A 1 299 ? -8.429 1.121 -3.010 1.00 86.12 299 LEU A O 1
ATOM 2334 N N . TYR A 1 300 ? -9.567 -0.666 -2.220 1.00 83.38 300 TYR A N 1
ATOM 2335 C CA . TYR A 1 300 ? -10.656 -0.680 -3.208 1.00 83.38 300 TYR A CA 1
ATOM 2336 C C . TYR A 1 300 ? -11.884 0.140 -2.798 1.00 83.38 300 TYR A C 1
ATOM 2338 O O . TYR A 1 300 ? -12.938 0.030 -3.421 1.00 83.38 300 TYR A O 1
ATOM 2346 N N . VAL A 1 301 ? -11.765 0.935 -1.739 1.00 82.44 301 VAL A N 1
ATOM 2347 C CA . VAL A 1 301 ? -12.815 1.844 -1.274 1.00 82.44 301 VAL A CA 1
ATOM 2348 C C . VAL A 1 301 ? -12.288 3.274 -1.267 1.00 82.44 301 VAL A C 1
ATOM 2350 O O . VAL A 1 301 ? -11.082 3.523 -1.114 1.00 82.44 301 VAL A O 1
ATOM 2353 N N . THR A 1 302 ? -13.196 4.217 -1.480 1.00 79.31 302 THR A N 1
ATOM 2354 C CA . THR A 1 302 ? -12.923 5.652 -1.419 1.00 79.31 302 THR A CA 1
ATOM 2355 C C . THR A 1 302 ? -12.620 6.075 0.024 1.00 79.31 302 THR A C 1
ATOM 2357 O O . THR A 1 302 ? -12.883 5.334 0.976 1.00 79.31 302 THR A O 1
ATOM 2360 N N . ASN A 1 303 ? -11.996 7.239 0.217 1.00 73.94 303 ASN A N 1
ATOM 2361 C CA . ASN A 1 303 ? -11.598 7.702 1.556 1.00 73.94 303 ASN A CA 1
ATOM 2362 C C . ASN A 1 303 ? -12.785 8.177 2.409 1.00 73.94 303 ASN A C 1
ATOM 2364 O O . ASN A 1 303 ? -12.706 8.126 3.632 1.00 73.94 303 ASN A O 1
ATOM 2368 N N . ASP A 1 304 ? -13.881 8.575 1.774 1.00 79.00 304 ASP A N 1
ATOM 2369 C CA . ASP A 1 304 ? -15.134 9.018 2.392 1.00 79.00 304 ASP A CA 1
ATOM 2370 C C . ASP A 1 304 ? -16.076 7.863 2.770 1.00 79.00 304 ASP A C 1
ATOM 2372 O O . ASP A 1 304 ? -17.089 8.095 3.423 1.00 79.00 304 ASP A O 1
ATOM 2376 N N . ALA A 1 305 ? -15.743 6.614 2.409 1.00 85.00 305 ALA A N 1
ATOM 2377 C CA . ALA A 1 305 ? -16.552 5.459 2.788 1.00 85.00 305 ALA A CA 1
ATOM 2378 C C . ALA A 1 305 ? -16.761 5.415 4.312 1.00 85.00 305 ALA A C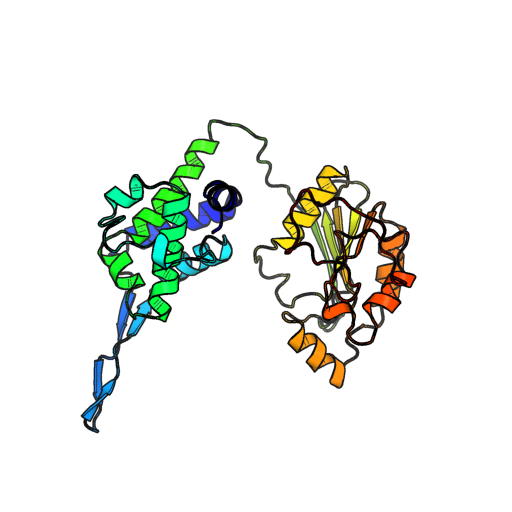 1
ATOM 2380 O O . ALA A 1 305 ? -15.791 5.435 5.083 1.00 85.00 305 ALA A O 1
ATOM 2381 N N . VAL A 1 306 ? -18.029 5.357 4.716 1.00 90.31 306 VAL A N 1
ATOM 2382 C CA . VAL A 1 306 ? -18.466 5.376 6.115 1.00 90.31 306 VAL A CA 1
ATOM 2383 C C . VAL A 1 306 ? -18.254 3.998 6.740 1.00 90.31 306 VAL A C 1
ATOM 2385 O O . VAL A 1 306 ? -18.499 2.970 6.106 1.00 90.31 306 VAL A O 1
ATOM 2388 N N . LEU A 1 307 ? -17.782 3.975 7.988 1.00 94.81 307 LEU A N 1
ATOM 2389 C CA . LEU A 1 307 ? -17.659 2.740 8.758 1.00 94.81 307 LEU A CA 1
ATOM 2390 C C . LEU A 1 307 ? -19.045 2.218 9.142 1.00 94.81 307 LEU A C 1
ATOM 2392 O O . LEU A 1 307 ? -19.896 2.973 9.605 1.00 94.81 307 LEU A O 1
ATOM 2396 N N . SER A 1 308 ? -19.248 0.916 8.984 1.00 96.19 308 SER A N 1
ATOM 2397 C CA . SER A 1 308 ? -20.482 0.226 9.369 1.00 96.19 308 SER A CA 1
ATOM 2398 C C . SER A 1 308 ? -20.155 -1.022 10.187 1.00 96.19 308 SER A C 1
ATOM 2400 O O . SER A 1 308 ? -19.087 -1.600 9.970 1.00 96.19 308 SER A O 1
ATOM 2402 N N . PRO A 1 309 ? -21.026 -1.449 11.119 1.00 97.44 309 PRO A N 1
ATOM 2403 C CA . PRO A 1 309 ? -20.853 -2.714 11.826 1.00 97.44 309 PRO A CA 1
ATOM 2404 C C . PRO A 1 309 ? -20.649 -3.875 10.853 1.00 97.44 309 PRO A C 1
ATOM 2406 O O . PRO A 1 309 ? -21.351 -3.980 9.847 1.00 97.44 309 PRO A O 1
ATOM 2409 N N . TYR A 1 310 ? -19.678 -4.734 11.144 1.00 96.38 310 TYR A N 1
ATOM 2410 C CA . TYR A 1 310 ? -19.434 -5.949 10.383 1.00 96.38 310 TYR A CA 1
ATOM 2411 C C . TYR A 1 310 ? -20.079 -7.143 11.086 1.00 96.38 310 TYR A C 1
ATOM 2413 O O . TYR A 1 310 ? -19.664 -7.515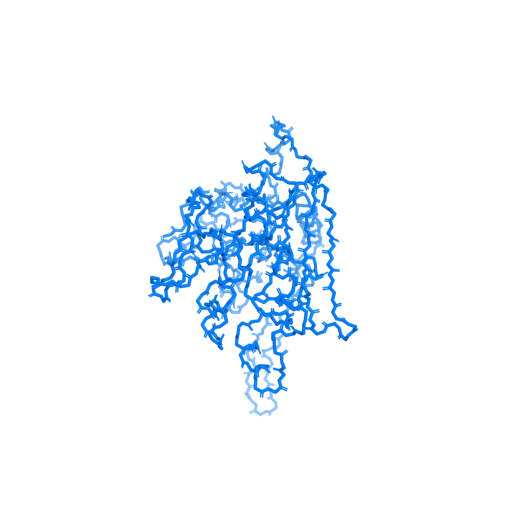 12.182 1.00 96.38 310 TYR A O 1
ATOM 2421 N N . ASP A 1 311 ? -21.071 -7.753 10.437 1.00 88.81 311 ASP A N 1
ATOM 2422 C CA . ASP A 1 311 ? -21.714 -8.977 10.911 1.00 88.81 311 ASP A CA 1
ATOM 2423 C C . ASP A 1 311 ? -21.317 -10.166 10.013 1.00 88.81 311 ASP A C 1
ATOM 2425 O O . ASP A 1 311 ? -21.687 -10.192 8.839 1.00 88.81 311 ASP A O 1
ATOM 2429 N N . PRO A 1 312 ? -20.580 -11.165 10.531 1.00 77.75 312 PRO A N 1
ATOM 2430 C CA . PRO A 1 312 ? -20.189 -12.352 9.771 1.00 77.75 312 PRO A CA 1
ATOM 2431 C C . PRO A 1 312 ? -21.337 -13.360 9.542 1.00 77.75 312 PRO A C 1
ATOM 2433 O O . PRO A 1 312 ? -21.079 -14.465 9.048 1.00 77.75 312 PRO A O 1
ATOM 2436 N N . ALA A 1 313 ? -22.563 -13.060 9.987 1.00 66.00 313 ALA A N 1
ATOM 2437 C CA . ALA A 1 313 ? -23.746 -13.910 9.845 1.00 66.00 313 ALA A CA 1
ATOM 2438 C C . ALA A 1 313 ? -24.669 -13.535 8.670 1.00 66.00 313 ALA A C 1
ATOM 2440 O O . ALA A 1 313 ? -25.617 -14.283 8.417 1.00 66.00 313 ALA A O 1
ATOM 2441 N N . VAL A 1 314 ? -24.390 -12.430 7.967 1.00 50.62 314 VAL A N 1
ATOM 2442 C CA . VAL A 1 314 ? -25.138 -11.962 6.783 1.00 50.62 314 VAL A CA 1
ATOM 2443 C C . VAL A 1 314 ? -24.451 -12.383 5.488 1.00 50.62 314 VAL A C 1
ATOM 2445 O O . VAL A 1 314 ? -23.209 -12.267 5.403 1.00 50.62 314 VAL A O 1
#

Radius of gyration: 23.24 Å; chains: 1; bounding box: 52×57×64 Å